Protein AF-A0A844SH25-F1 (afdb_monomer_lite)

pLDDT: mean 89.43, std 10.54, range [48.75, 98.62]

Organism: NCBI:txid280333

Secondary structure (DSSP, 8-state):
---SEEES-EES-TTS--EEEEEEE---SS-EEEEEEESS-EEEEEEESGGGEEEEEEEEGGG---EEEESPPTTTEE----TT-SS---TTTTTTHHHHHHHSS--S-----SS-SEEEETTTEEEPPPPPP-SSHHHHHHHHH-TTEEE---GGGEEESS-EE--SS-SHHHHHHHHHHTTSEEPPPTTHHHHHHHHHHHH-HHHHHHHHHH-S---EEE-S--BPPS---GGG--EEEEPTTPPPPBS--TT-EEEETT-PPPSSS---

Structure (mmCIF, N/CA/C/O backbone):
data_AF-A0A844SH25-F1
#
_entry.id   AF-A0A844SH25-F1
#
loop_
_atom_site.group_PDB
_atom_site.id
_atom_site.type_symbol
_atom_site.label_atom_id
_atom_site.label_alt_id
_atom_site.label_comp_id
_atom_site.label_asym_id
_atom_site.label_entity_id
_atom_site.label_seq_id
_atom_site.pdbx_PDB_ins_code
_atom_site.Cartn_x
_atom_site.Cartn_y
_atom_site.Cartn_z
_atom_site.occupancy
_atom_site.B_iso_or_equiv
_atom_site.auth_seq_id
_atom_site.auth_comp_id
_atom_site.auth_asym_id
_atom_site.auth_atom_id
_atom_site.pdbx_PDB_model_num
ATOM 1 N N . MET A 1 1 ? -9.407 9.648 5.660 1.00 77.88 1 MET A N 1
ATOM 2 C CA . MET A 1 1 ? -8.021 9.588 6.139 1.00 77.88 1 MET A CA 1
ATOM 3 C C . MET A 1 1 ? -7.356 8.360 5.570 1.00 77.88 1 MET A C 1
ATOM 5 O O . MET A 1 1 ? -8.031 7.344 5.423 1.00 77.88 1 MET A O 1
ATOM 9 N N . ASP A 1 2 ? -6.071 8.475 5.281 1.00 86.50 2 ASP A N 1
ATOM 10 C CA . ASP A 1 2 ? -5.206 7.374 4.868 1.00 86.50 2 ASP A CA 1
ATOM 11 C C . ASP A 1 2 ? -4.100 7.240 5.915 1.00 86.50 2 ASP A C 1
ATOM 13 O O . ASP A 1 2 ? -3.730 8.232 6.537 1.00 86.50 2 ASP A O 1
ATOM 17 N N . GLY A 1 3 ? -3.575 6.041 6.151 1.00 91.88 3 GLY A N 1
ATOM 18 C CA . GLY A 1 3 ? -2.382 5.901 6.981 1.00 91.88 3 GLY A CA 1
ATOM 19 C C . GLY A 1 3 ? -1.159 6.492 6.287 1.00 91.88 3 GLY A C 1
ATOM 20 O O . GLY A 1 3 ? -1.097 6.563 5.060 1.00 91.88 3 GLY A O 1
ATOM 21 N N . ASP A 1 4 ? -0.166 6.913 7.062 1.00 93.38 4 ASP A N 1
ATOM 22 C CA . ASP A 1 4 ? 1.074 7.462 6.504 1.00 93.38 4 ASP A CA 1
ATOM 23 C C . ASP A 1 4 ? 2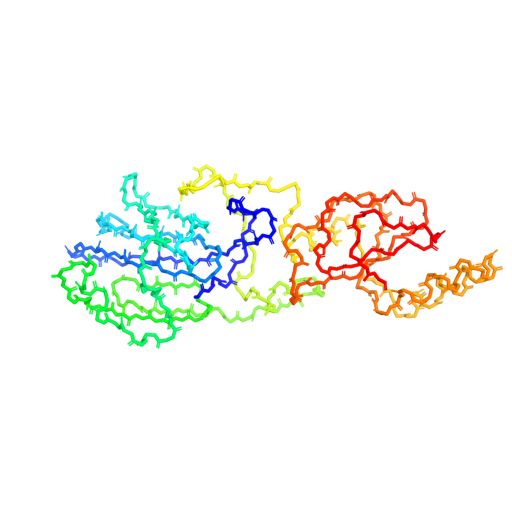.123 6.396 6.149 1.00 93.38 4 ASP A C 1
ATOM 25 O O . ASP A 1 4 ? 3.169 6.729 5.598 1.00 93.38 4 ASP A O 1
ATOM 29 N N . THR A 1 5 ? 1.870 5.134 6.497 1.00 96.19 5 THR A N 1
ATOM 30 C CA . THR A 1 5 ? 2.803 4.016 6.339 1.00 96.19 5 THR A CA 1
ATOM 31 C C . THR A 1 5 ? 2.222 2.995 5.366 1.00 96.19 5 THR A C 1
ATOM 33 O O . THR A 1 5 ? 1.131 2.485 5.599 1.00 96.19 5 THR A O 1
ATOM 36 N N . LEU A 1 6 ? 2.953 2.639 4.314 1.00 96.81 6 LEU A N 1
ATOM 37 C CA . LEU A 1 6 ? 2.541 1.635 3.330 1.00 96.81 6 LEU A CA 1
ATOM 38 C C . LEU A 1 6 ? 2.666 0.208 3.897 1.00 96.81 6 LEU A C 1
ATOM 40 O O . LEU A 1 6 ? 3.640 -0.105 4.587 1.00 96.81 6 LEU A O 1
ATOM 44 N N . SER A 1 7 ? 1.710 -0.670 3.589 1.00 97.62 7 SER A N 1
ATOM 45 C CA . SER A 1 7 ? 1.749 -2.093 3.952 1.00 97.62 7 SER A CA 1
ATOM 46 C C . SER A 1 7 ? 2.105 -2.983 2.760 1.00 97.62 7 SER A C 1
ATOM 48 O O . SER A 1 7 ? 1.857 -2.629 1.611 1.00 97.62 7 SER A O 1
ATOM 50 N N . ASN A 1 8 ? 2.649 -4.171 3.034 1.00 97.88 8 ASN A N 1
ATOM 51 C CA . ASN A 1 8 ? 2.773 -5.256 2.056 1.00 97.88 8 ASN A CA 1
ATOM 52 C C . ASN A 1 8 ? 1.432 -5.916 1.688 1.00 97.88 8 ASN A C 1
ATOM 54 O O . ASN A 1 8 ? 1.381 -6.620 0.686 1.00 97.88 8 ASN A O 1
ATOM 58 N N . LEU A 1 9 ? 0.383 -5.745 2.496 1.00 97.94 9 LEU A N 1
ATOM 59 C CA . LEU A 1 9 ? -0.904 -6.415 2.305 1.00 97.94 9 LEU A CA 1
ATOM 60 C C . LEU A 1 9 ? -1.867 -5.557 1.472 1.00 97.94 9 LEU A C 1
ATOM 62 O O . LEU A 1 9 ? -1.813 -4.325 1.502 1.00 97.94 9 LEU A O 1
ATOM 66 N N . GLN A 1 10 ? -2.795 -6.206 0.771 1.00 96.69 10 GLN A N 1
ATOM 67 C CA . GLN A 1 10 ? -3.943 -5.562 0.118 1.00 96.69 10 GLN A CA 1
ATOM 68 C C . GLN A 1 10 ? -5.241 -6.262 0.551 1.00 96.69 10 GLN A C 1
ATOM 70 O O . GLN A 1 10 ? -5.202 -7.389 1.044 1.00 96.69 10 GLN A O 1
ATOM 75 N N . PHE A 1 11 ? -6.393 -5.607 0.401 1.00 95.19 11 PHE A N 1
ATOM 76 C CA . PHE A 1 11 ? -7.674 -6.120 0.905 1.00 95.19 11 PHE A CA 1
ATOM 77 C C . PHE A 1 11 ? -8.736 -6.049 -0.184 1.00 95.19 11 PHE A C 1
ATOM 79 O O . PHE A 1 11 ? -9.079 -4.955 -0.615 1.00 95.19 11 PHE A O 1
ATOM 86 N N . GLY A 1 12 ? -9.262 -7.199 -0.611 1.00 91.75 12 GLY A N 1
ATOM 87 C CA . GLY A 1 12 ? -10.349 -7.299 -1.594 1.00 91.75 12 GLY A CA 1
ATOM 88 C C . GLY A 1 12 ? -9.977 -6.919 -3.036 1.00 91.75 12 GLY A C 1
ATOM 89 O O . GLY A 1 12 ? -10.236 -7.705 -3.944 1.00 91.75 12 GLY A O 1
ATOM 90 N N . ASP A 1 13 ? -9.353 -5.760 -3.248 1.00 92.12 13 ASP A N 1
ATOM 91 C CA . ASP A 1 13 ? -8.959 -5.237 -4.558 1.00 92.12 13 ASP A CA 1
ATOM 92 C C . ASP A 1 13 ? -7.421 -5.188 -4.706 1.00 92.12 13 ASP A C 1
ATOM 94 O O . ASP A 1 13 ? -6.756 -4.413 -4.010 1.00 92.12 13 ASP A O 1
ATOM 98 N N . PRO A 1 14 ? -6.816 -5.966 -5.629 1.00 90.94 14 PRO A N 1
ATOM 99 C CA . PRO A 1 14 ? -5.374 -5.923 -5.885 1.00 90.94 14 PRO A CA 1
ATOM 100 C C . PRO A 1 14 ? -4.899 -4.604 -6.522 1.00 90.94 14 PRO A C 1
ATOM 102 O O . PRO A 1 14 ? -3.695 -4.391 -6.675 1.00 90.94 14 PRO A O 1
ATOM 105 N N . LYS A 1 15 ? -5.803 -3.699 -6.910 1.00 90.56 15 LYS A N 1
ATOM 106 C CA . LYS A 1 15 ? -5.458 -2.388 -7.479 1.00 90.56 15 LYS A CA 1
ATOM 107 C C . LYS A 1 15 ? -5.245 -1.306 -6.430 1.00 90.56 15 LYS A C 1
ATOM 109 O O . LYS A 1 15 ? -4.741 -0.237 -6.771 1.00 90.56 15 LYS A O 1
ATOM 114 N N . GLU A 1 16 ? -5.574 -1.568 -5.171 1.00 92.62 16 GLU A N 1
ATOM 115 C CA . GLU A 1 16 ? -5.429 -0.592 -4.097 1.00 92.62 16 GLU A CA 1
ATOM 116 C C . GLU A 1 16 ? -4.406 -1.055 -3.066 1.00 92.62 16 GLU A C 1
ATOM 118 O O . GLU A 1 16 ? -4.445 -2.178 -2.563 1.00 92.62 16 GLU A O 1
ATOM 123 N N . ALA A 1 17 ? -3.454 -0.181 -2.753 1.00 95.31 17 ALA A N 1
ATOM 124 C CA . ALA A 1 17 ? -2.522 -0.429 -1.669 1.00 95.31 17 ALA A CA 1
ATOM 125 C C . ALA A 1 17 ? -3.197 -0.133 -0.331 1.00 95.31 17 ALA A C 1
ATOM 127 O O . ALA A 1 17 ? -3.993 0.803 -0.226 1.00 9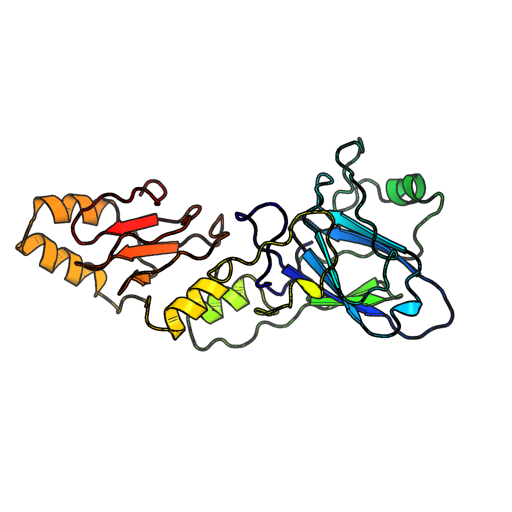5.31 17 ALA A O 1
ATOM 128 N N . SER A 1 18 ? -2.836 -0.895 0.699 1.00 96.81 18 SER A N 1
ATOM 129 C CA . SER A 1 18 ? -3.250 -0.574 2.057 1.00 96.81 18 SER A CA 1
ATOM 130 C C . SER A 1 18 ? -2.168 0.184 2.814 1.00 96.81 18 SER A C 1
ATOM 132 O O . SER A 1 18 ? -0.966 0.020 2.586 1.00 96.81 18 SER A O 1
ATOM 134 N N . THR A 1 19 ? -2.613 1.039 3.725 1.00 97.44 19 THR A N 1
ATOM 135 C CA . THR A 1 19 ? -1.747 1.809 4.620 1.00 97.44 19 THR A CA 1
ATOM 136 C C . THR A 1 19 ? -1.993 1.411 6.071 1.00 97.44 19 THR A C 1
ATOM 138 O O . THR A 1 19 ? -2.920 0.665 6.374 1.00 97.44 19 THR A O 1
ATOM 141 N N . ILE A 1 20 ? -1.149 1.867 6.989 1.00 97.88 20 ILE A N 1
ATOM 142 C CA . ILE A 1 20 ? -1.208 1.516 8.407 1.00 97.88 20 ILE A CA 1
ATOM 143 C C . ILE A 1 20 ? -1.351 2.792 9.225 1.00 97.88 20 ILE A C 1
ATOM 145 O O . ILE A 1 20 ? -0.597 3.745 9.035 1.00 97.88 20 ILE A O 1
ATOM 149 N N . VAL A 1 21 ? -2.270 2.764 10.187 1.00 97.69 21 VAL A N 1
ATOM 150 C CA . VAL A 1 21 ? -2.334 3.728 11.289 1.00 97.69 21 VAL A CA 1
ATOM 151 C C . VAL A 1 21 ? -2.093 2.956 12.577 1.00 97.69 21 VAL A C 1
ATOM 153 O O . VAL A 1 21 ? -2.810 2.000 12.878 1.00 97.69 21 VAL A O 1
ATOM 156 N N . ARG A 1 22 ? -1.081 3.350 13.357 1.00 97.75 22 ARG A N 1
ATOM 157 C CA . ARG A 1 22 ? -0.913 2.791 14.704 1.00 97.75 22 ARG A CA 1
ATOM 158 C C . ARG A 1 22 ? -1.969 3.373 15.628 1.00 97.75 22 ARG A C 1
ATOM 160 O O . ARG A 1 22 ? -2.229 4.570 15.580 1.00 97.75 22 ARG A O 1
ATOM 167 N N . VAL A 1 23 ? -2.516 2.547 16.505 1.00 98.44 23 VAL A N 1
ATOM 168 C CA . VAL A 1 23 ? -3.433 2.987 17.554 1.00 98.44 23 VAL A CA 1
ATOM 169 C C . VAL A 1 23 ? -2.831 2.622 18.900 1.00 98.44 23 VAL A C 1
ATOM 171 O O . VAL A 1 23 ? -2.658 1.446 19.213 1.00 98.44 23 VAL A O 1
ATOM 174 N N . GLU A 1 24 ? -2.491 3.624 19.699 1.00 98.56 24 GLU A N 1
ATOM 175 C CA . GLU A 1 24 ? -1.969 3.432 21.047 1.00 98.56 24 GLU A CA 1
ATOM 176 C C . GLU A 1 24 ? -3.082 3.654 22.063 1.00 98.56 24 GLU A C 1
ATOM 178 O O . GLU A 1 24 ? -3.669 4.731 22.153 1.00 98.56 24 GLU A O 1
ATOM 183 N N . VAL A 1 25 ? -3.399 2.596 22.805 1.00 98.62 25 VAL A N 1
ATOM 184 C CA . VAL A 1 25 ? -4.413 2.621 23.853 1.00 98.62 25 VAL A CA 1
ATOM 185 C C . VAL A 1 25 ? -3.708 2.809 25.186 1.00 98.62 25 VAL A C 1
ATOM 187 O O . VAL A 1 25 ? -3.058 1.889 25.689 1.00 98.62 25 VAL A O 1
ATOM 190 N N . GLU A 1 26 ? -3.832 3.995 25.772 1.00 98.12 26 GLU A N 1
ATOM 191 C CA . GLU A 1 26 ? -3.270 4.280 27.089 1.00 98.12 26 GLU A CA 1
ATOM 192 C C . GLU A 1 26 ? -3.962 3.443 28.173 1.00 98.12 26 GLU A C 1
ATOM 194 O O . GLU A 1 26 ? -5.117 3.027 28.035 1.00 98.12 26 GLU A O 1
ATOM 199 N N . ALA A 1 27 ? -3.277 3.190 29.287 1.00 97.94 27 ALA A N 1
ATOM 200 C CA . ALA A 1 27 ? -3.897 2.541 30.439 1.00 97.94 27 ALA A CA 1
ATOM 201 C C . ALA A 1 27 ? -4.972 3.444 31.074 1.00 97.94 27 ALA A C 1
ATOM 203 O O . ALA A 1 27 ? -4.904 4.668 31.006 1.00 97.94 27 ALA A O 1
ATOM 204 N N . GLY A 1 28 ? -5.985 2.844 31.700 1.00 96.62 28 GLY A N 1
ATOM 205 C CA . GLY A 1 28 ? -7.030 3.593 32.393 1.00 96.62 28 GLY A CA 1
ATOM 206 C C . GLY A 1 28 ? -8.247 2.740 32.752 1.00 96.62 28 GLY A C 1
ATOM 207 O O . GLY A 1 28 ? -8.409 1.644 32.215 1.00 96.62 28 GLY A O 1
ATOM 208 N N . PRO A 1 29 ? -9.114 3.228 33.654 1.00 93.44 29 PRO A N 1
ATOM 209 C CA . PRO A 1 29 ? -10.225 2.443 34.195 1.00 93.44 29 PRO A CA 1
ATOM 210 C C . PRO A 1 29 ? -11.431 2.328 33.247 1.00 93.44 29 PRO A C 1
ATOM 212 O O . PRO A 1 29 ? -12.265 1.445 33.420 1.00 93.44 29 PRO A O 1
ATOM 215 N N . GLY A 1 30 ? -11.551 3.219 32.257 1.00 94.00 30 GLY A N 1
ATOM 216 C CA . GLY A 1 30 ? -12.707 3.271 31.358 1.00 94.00 30 GLY A CA 1
ATOM 217 C C . GLY A 1 30 ? -12.586 2.329 30.163 1.00 94.00 30 GLY A C 1
ATOM 218 O O . GLY A 1 30 ? -11.525 2.268 29.532 1.00 94.00 30 GLY A O 1
ATOM 219 N N . ARG A 1 31 ? -13.688 1.656 29.817 1.00 96.69 31 ARG A N 1
ATOM 220 C CA . ARG A 1 31 ? -13.843 0.958 28.532 1.00 96.69 31 ARG A CA 1
ATOM 221 C C . ARG A 1 31 ? -14.041 1.960 27.401 1.00 96.69 31 ARG A C 1
ATOM 223 O O . ARG A 1 31 ? -14.561 3.050 27.621 1.00 96.69 31 ARG A O 1
ATOM 230 N N . LEU A 1 32 ? -13.623 1.578 26.203 1.00 96.62 32 LEU A N 1
ATOM 231 C CA . LEU A 1 32 ? -13.673 2.402 25.005 1.00 96.62 32 LEU A CA 1
ATOM 232 C C . LEU A 1 32 ? -14.465 1.679 23.920 1.00 96.62 32 LEU A C 1
ATOM 234 O O . LEU A 1 32 ? -14.267 0.490 23.667 1.00 96.62 32 LEU A O 1
ATOM 238 N N . THR A 1 33 ? -15.330 2.426 23.248 1.00 95.25 33 THR A N 1
ATOM 239 C CA . THR A 1 33 ? -15.885 2.045 21.952 1.00 95.25 33 THR A CA 1
ATOM 240 C C . THR A 1 33 ? -15.351 3.031 20.932 1.00 95.25 33 THR A C 1
ATOM 242 O O . THR A 1 33 ? -15.456 4.238 21.134 1.00 95.25 33 THR A O 1
ATOM 245 N N . VAL A 1 34 ? -14.755 2.520 19.860 1.00 95.25 34 VAL A N 1
ATOM 246 C CA . VAL A 1 34 ? -14.164 3.347 18.808 1.00 95.25 34 VAL A CA 1
ATOM 247 C C . VAL A 1 34 ? -14.875 3.113 17.488 1.00 95.25 34 VAL A C 1
ATOM 249 O O . VAL A 1 34 ? -15.211 1.980 17.138 1.00 95.25 34 VAL A O 1
ATOM 252 N N . PHE A 1 35 ? -15.084 4.199 16.753 1.00 92.31 35 PHE A N 1
ATOM 253 C CA . PHE A 1 35 ? -15.485 4.167 15.356 1.00 92.31 35 PHE A CA 1
ATOM 254 C C . PHE A 1 35 ? -14.355 4.775 14.531 1.00 92.31 35 PHE A C 1
ATOM 256 O O . PHE A 1 35 ? -14.007 5.942 14.706 1.00 92.31 35 PHE A O 1
ATOM 263 N N . LEU A 1 36 ? -13.757 3.965 13.668 1.00 93.19 36 LEU A N 1
ATOM 264 C CA . LEU A 1 36 ? -12.598 4.314 12.861 1.00 93.19 36 LEU A CA 1
ATOM 265 C C . LEU A 1 36 ? -12.999 4.276 11.391 1.00 93.19 36 LEU A C 1
ATOM 267 O O . LEU A 1 36 ? -13.546 3.282 10.914 1.00 93.19 36 LEU A O 1
ATOM 271 N N . HIS A 1 37 ? -12.731 5.365 10.676 1.00 89.75 37 HIS A N 1
ATOM 272 C CA . HIS A 1 37 ? -13.155 5.523 9.291 1.00 89.75 37 HIS A CA 1
ATOM 273 C C . HIS A 1 37 ? -11.999 5.996 8.415 1.00 89.75 37 HIS A C 1
ATOM 275 O O . HIS A 1 37 ? -11.390 7.017 8.723 1.00 89.75 37 HIS A O 1
ATOM 281 N N . SER A 1 38 ? -11.732 5.311 7.304 1.00 90.94 38 SER A N 1
ATOM 282 C CA . SER A 1 38 ? -10.696 5.682 6.330 1.00 90.94 38 SER A CA 1
ATOM 283 C C . SER A 1 38 ? -11.263 5.975 4.937 1.00 90.94 38 SER A C 1
ATOM 285 O O . SER A 1 38 ? -12.392 5.622 4.616 1.00 90.94 38 SER A O 1
ATOM 287 N N . GLU A 1 39 ? -10.491 6.668 4.099 1.00 87.88 39 GLU A N 1
ATOM 288 C CA . GLU A 1 39 ? -10.855 6.911 2.691 1.00 87.88 39 GLU A CA 1
ATOM 289 C C . GLU A 1 39 ? -10.308 5.791 1.795 1.00 87.88 39 GLU A C 1
ATOM 291 O O . GLU A 1 39 ? -11.021 5.264 0.938 1.00 87.88 39 GLU A O 1
ATOM 296 N N . SER A 1 40 ? -9.071 5.373 2.058 1.00 90.38 40 SER A N 1
ATOM 297 C CA . SER A 1 40 ? -8.403 4.247 1.399 1.00 90.38 40 SER A CA 1
ATOM 298 C C . SER A 1 40 ? -8.354 3.003 2.300 1.00 90.38 40 SER A C 1
ATOM 300 O O . SER A 1 40 ? -8.716 3.087 3.483 1.00 90.38 40 SER A O 1
ATOM 302 N N . PRO A 1 41 ? -7.903 1.845 1.783 1.00 95.38 41 PRO A N 1
ATOM 303 C CA . PRO A 1 41 ? -7.668 0.671 2.610 1.00 95.38 41 PRO A CA 1
ATOM 304 C C . PRO A 1 41 ? -6.650 0.940 3.726 1.00 95.38 41 PRO A C 1
ATOM 306 O O . PRO A 1 41 ? -5.539 1.419 3.479 1.00 95.38 41 PRO A O 1
ATOM 309 N N . VAL A 1 42 ? -7.032 0.644 4.971 1.00 96.56 42 VAL A N 1
ATOM 310 C CA . VAL A 1 42 ? -6.218 0.907 6.170 1.00 96.56 42 VAL A CA 1
ATOM 311 C C . VAL A 1 42 ? -6.219 -0.295 7.110 1.00 96.56 42 VAL A C 1
ATOM 313 O O . VAL A 1 42 ? -7.258 -0.901 7.380 1.00 96.56 42 VAL A O 1
ATOM 316 N N . ILE A 1 43 ? -5.042 -0.586 7.658 1.00 98.00 43 ILE A N 1
ATOM 317 C CA . ILE A 1 43 ? -4.824 -1.464 8.803 1.00 98.00 43 ILE A CA 1
ATOM 318 C C . ILE A 1 43 ? -4.703 -0.595 10.053 1.00 98.00 43 ILE A C 1
ATOM 320 O O . ILE A 1 43 ? -3.764 0.192 10.193 1.00 98.00 43 ILE A O 1
ATOM 324 N N . TRP A 1 44 ? -5.625 -0.772 10.991 1.00 98.06 44 TRP A N 1
ATOM 325 C CA . TRP A 1 44 ? -5.549 -0.158 12.312 1.00 98.06 44 TRP A CA 1
ATOM 326 C C . TRP A 1 44 ? -4.763 -1.084 13.252 1.00 98.06 44 TRP A C 1
ATOM 328 O O . TRP A 1 44 ? -5.263 -2.134 13.661 1.00 98.06 44 TRP A O 1
ATOM 338 N N . ASP A 1 45 ? -3.505 -0.735 13.541 1.00 98.44 45 ASP A N 1
ATOM 339 C CA . ASP A 1 45 ? -2.558 -1.543 14.332 1.00 98.44 45 ASP A CA 1
ATOM 340 C C . ASP A 1 45 ? -2.604 -1.140 15.815 1.00 98.44 45 ASP A C 1
ATOM 342 O O . ASP A 1 45 ? -1.899 -0.220 16.239 1.00 98.44 45 ASP A O 1
ATOM 346 N N . PHE A 1 46 ? -3.461 -1.805 16.595 1.00 98.62 46 PHE A N 1
ATOM 347 C CA . PHE A 1 46 ? -3.705 -1.509 18.008 1.00 98.62 46 PHE A CA 1
ATOM 348 C C . PHE A 1 46 ? -2.616 -2.066 18.928 1.00 98.62 46 PHE A C 1
ATOM 350 O O . PHE A 1 46 ? -2.190 -3.215 18.802 1.00 98.62 46 PHE A O 1
ATOM 357 N N . ARG A 1 47 ? -2.199 -1.255 19.907 1.00 98.38 47 ARG A N 1
ATOM 358 C CA . ARG A 1 47 ? -1.191 -1.591 20.924 1.00 98.38 47 ARG A CA 1
ATOM 359 C C . ARG A 1 47 ? -1.523 -0.961 22.278 1.00 98.38 47 ARG A C 1
ATOM 361 O O . ARG A 1 47 ? -2.387 -0.093 22.379 1.00 98.38 47 ARG A O 1
ATOM 368 N N . GLY A 1 48 ? -0.809 -1.388 23.319 1.00 98.31 48 GLY A N 1
ATOM 369 C CA . GLY A 1 48 ? -0.984 -0.886 24.683 1.00 98.31 48 GLY A CA 1
ATOM 370 C C . GLY A 1 48 ? -2.097 -1.620 25.427 1.00 98.31 48 GLY A C 1
ATOM 371 O O . GLY A 1 48 ? -2.205 -2.844 25.350 1.00 98.31 48 GLY A O 1
ATOM 372 N N . ALA A 1 49 ? -2.937 -0.884 26.149 1.00 98.19 49 ALA A N 1
ATOM 373 C CA . ALA A 1 49 ? -4.034 -1.414 26.954 1.00 98.19 49 ALA A CA 1
ATOM 374 C C . ALA A 1 49 ? -5.268 -1.789 26.105 1.00 98.19 49 ALA A C 1
ATOM 376 O O . ALA A 1 49 ? -6.392 -1.386 26.404 1.00 98.19 49 ALA A O 1
ATOM 377 N N . VAL A 1 50 ? -5.074 -2.585 25.048 1.00 98.31 50 VAL A N 1
ATOM 378 C CA . VAL A 1 50 ? -6.119 -2.956 24.070 1.00 98.31 50 VAL A CA 1
ATOM 379 C C . VAL A 1 50 ? -7.325 -3.668 24.689 1.00 98.31 50 VAL A C 1
ATOM 381 O O . VAL A 1 50 ? -8.416 -3.597 24.137 1.00 98.31 50 VAL A O 1
ATOM 384 N N . GLY A 1 51 ? -7.175 -4.271 25.875 1.00 97.69 51 GLY A N 1
ATOM 385 C CA . GLY A 1 51 ? -8.288 -4.839 26.647 1.00 97.69 51 GLY A CA 1
ATOM 386 C C . GLY A 1 51 ? -9.325 -3.809 27.122 1.00 97.69 51 GLY A C 1
ATOM 387 O O . GLY A 1 51 ? -10.398 -4.190 27.580 1.00 97.69 51 GLY A O 1
ATOM 388 N N . ARG A 1 52 ? -9.032 -2.506 27.002 1.00 97.69 52 ARG A N 1
ATOM 389 C CA . ARG A 1 52 ? -10.012 -1.432 27.210 1.00 97.69 52 ARG A CA 1
ATOM 390 C C . ARG A 1 52 ? -10.979 -1.284 26.036 1.00 97.69 52 ARG A C 1
ATOM 392 O O . ARG A 1 52 ? -12.040 -0.700 26.233 1.00 97.69 52 ARG A O 1
ATOM 399 N N . ILE A 1 53 ? -10.623 -1.752 24.837 1.00 98.25 53 ILE A N 1
ATOM 400 C CA . ILE A 1 53 ? -11.474 -1.639 23.650 1.00 98.25 53 ILE A CA 1
ATOM 401 C C . ILE A 1 53 ? -12.552 -2.719 23.719 1.00 98.25 53 ILE A C 1
ATOM 403 O O . ILE A 1 53 ? -12.278 -3.901 23.540 1.00 98.25 53 ILE A O 1
ATOM 407 N N . GLU A 1 54 ? -13.784 -2.303 23.983 1.00 96.81 54 GLU A N 1
ATOM 408 C CA . GLU A 1 54 ? -14.942 -3.196 24.025 1.00 96.81 54 GLU A CA 1
ATOM 409 C C . GLU A 1 54 ? -15.500 -3.435 22.620 1.00 96.81 54 GLU A C 1
ATOM 411 O O . GLU A 1 54 ? -15.868 -4.552 22.268 1.00 96.81 54 GLU A O 1
ATOM 416 N N . ASN A 1 55 ? -15.526 -2.384 21.797 1.00 95.69 55 ASN A N 1
ATOM 417 C CA . ASN A 1 55 ? -15.965 -2.448 20.409 1.00 95.69 55 ASN A CA 1
ATOM 418 C C . ASN A 1 55 ? -15.083 -1.553 19.536 1.00 95.69 55 ASN A C 1
ATOM 420 O O . ASN A 1 55 ? -14.870 -0.384 19.863 1.00 95.69 55 ASN A O 1
ATOM 424 N N . ALA A 1 56 ? -14.636 -2.076 18.397 1.00 96.81 56 ALA A N 1
ATOM 425 C CA . ALA A 1 56 ? -13.996 -1.292 17.350 1.00 96.81 56 ALA A CA 1
ATOM 426 C C . ALA A 1 56 ? -14.762 -1.459 16.039 1.00 96.81 56 ALA A C 1
ATOM 428 O O . ALA A 1 56 ? -14.661 -2.489 15.381 1.00 96.81 56 ALA A O 1
ATOM 429 N N . PHE A 1 57 ? -15.530 -0.444 15.660 1.00 93.19 57 PHE A N 1
ATOM 430 C CA . PHE A 1 57 ? -16.218 -0.394 14.376 1.00 93.19 57 PHE A CA 1
ATOM 431 C C . PHE A 1 57 ? -15.293 0.253 13.351 1.00 93.19 57 PHE A C 1
ATOM 433 O O . PHE A 1 57 ? -14.913 1.409 13.511 1.00 93.19 57 PHE A O 1
ATOM 440 N N . ILE A 1 58 ? -14.907 -0.493 12.323 1.00 93.94 58 ILE A N 1
ATOM 441 C CA . ILE A 1 58 ? -13.897 -0.081 11.352 1.00 93.94 58 ILE A CA 1
ATOM 442 C C . ILE A 1 58 ? -14.527 -0.096 9.968 1.00 93.94 58 ILE A C 1
ATOM 444 O O . ILE A 1 58 ? -14.994 -1.137 9.508 1.00 93.94 58 ILE A O 1
ATOM 448 N N . ALA A 1 59 ? -14.535 1.056 9.310 1.00 89.75 59 ALA A N 1
ATOM 449 C CA . ALA A 1 59 ? -15.170 1.228 8.014 1.00 89.75 59 ALA A CA 1
ATOM 450 C C . ALA A 1 59 ? -14.296 2.033 7.050 1.00 89.75 59 ALA A C 1
ATOM 452 O O . ALA A 1 59 ? -13.433 2.813 7.458 1.00 89.75 59 ALA A O 1
ATOM 453 N N . ARG A 1 60 ? -14.570 1.869 5.758 1.00 88.00 60 ARG A N 1
ATOM 454 C CA . ARG A 1 60 ? -14.024 2.700 4.689 1.00 88.00 60 ARG A CA 1
ATOM 455 C C . ARG A 1 60 ? -15.122 3.572 4.077 1.00 88.00 60 ARG A C 1
ATOM 457 O O . ARG A 1 60 ? -16.314 3.254 4.158 1.00 88.00 60 ARG A O 1
ATOM 464 N N . ARG A 1 61 ? -14.723 4.666 3.423 1.00 80.12 61 ARG A N 1
ATOM 465 C CA . ARG A 1 61 ? -15.601 5.495 2.594 1.00 80.12 61 ARG A CA 1
ATOM 466 C C . ARG A 1 61 ? -16.421 4.633 1.635 1.00 80.12 61 ARG A C 1
ATOM 468 O O . ARG A 1 61 ? -15.911 3.704 1.025 1.00 80.12 61 ARG A O 1
ATOM 475 N N . ARG A 1 62 ? -17.693 5.017 1.470 1.00 71.81 62 ARG A N 1
ATOM 476 C CA . ARG A 1 62 ? -18.734 4.296 0.706 1.00 71.81 62 ARG A CA 1
ATOM 477 C C . ARG A 1 62 ? -19.139 2.944 1.303 1.00 71.81 62 ARG A C 1
ATOM 479 O O . ARG A 1 62 ? -19.928 2.253 0.682 1.00 71.81 62 ARG A O 1
ATOM 486 N N . GLY A 1 63 ? -18.686 2.615 2.514 1.00 64.81 63 GLY A N 1
ATOM 487 C CA . GLY A 1 63 ? -19.145 1.432 3.238 1.00 64.81 63 GLY A CA 1
ATOM 488 C C . GLY A 1 63 ? -18.555 0.119 2.759 1.00 64.81 63 GLY A C 1
ATOM 489 O O . GLY A 1 63 ? -18.997 -0.937 3.207 1.00 64.81 63 GLY A O 1
ATOM 490 N N . THR A 1 64 ? -17.541 0.189 1.902 1.00 81.69 64 THR A N 1
ATOM 491 C CA . THR A 1 64 ? -16.778 -0.976 1.495 1.00 81.69 64 THR A CA 1
ATOM 492 C C . THR A 1 64 ? -15.927 -1.486 2.665 1.00 81.69 64 THR A C 1
ATOM 494 O O . THR A 1 64 ? -15.689 -0.787 3.659 1.00 81.69 64 THR A O 1
ATOM 497 N N . ARG A 1 65 ? -15.513 -2.754 2.594 1.00 87.81 65 ARG A N 1
ATOM 498 C CA . ARG A 1 65 ? -14.936 -3.487 3.736 1.00 87.81 65 ARG A CA 1
ATOM 499 C C . ARG A 1 65 ? -13.438 -3.763 3.587 1.00 87.81 65 ARG A C 1
ATOM 501 O O . ARG A 1 65 ? -12.913 -4.606 4.310 1.00 87.81 65 ARG A O 1
ATOM 508 N N . GLU A 1 66 ? -12.739 -3.044 2.704 1.00 93.44 66 GLU A N 1
ATOM 509 C CA . GLU A 1 66 ? -11.282 -3.155 2.493 1.00 93.44 66 GLU A CA 1
ATOM 510 C C . GLU A 1 66 ? -10.484 -2.488 3.624 1.00 93.44 66 GLU A C 1
ATOM 512 O O . GLU A 1 66 ? -9.672 -1.593 3.419 1.00 93.44 66 GLU A O 1
ATOM 517 N N . VAL A 1 67 ? -10.734 -2.906 4.856 1.00 95.06 67 VAL A N 1
ATOM 518 C CA . VAL A 1 67 ? -10.064 -2.434 6.069 1.00 95.06 67 VAL A CA 1
ATOM 519 C C . VAL A 1 67 ? -9.714 -3.628 6.940 1.00 95.06 67 VAL A C 1
ATOM 521 O O . VAL A 1 67 ? -10.298 -4.711 6.824 1.00 95.06 67 VAL A O 1
ATOM 524 N N . ALA A 1 68 ? -8.751 -3.434 7.831 1.00 97.06 68 ALA A N 1
ATOM 525 C CA . ALA A 1 68 ? -8.337 -4.466 8.761 1.00 97.06 68 ALA A CA 1
ATOM 526 C C . ALA A 1 68 ? -7.970 -3.886 10.124 1.00 97.06 68 ALA A C 1
ATOM 528 O O . ALA A 1 68 ? -7.686 -2.696 10.280 1.00 97.06 68 ALA A O 1
ATOM 529 N N . SER A 1 69 ? -7.935 -4.765 11.116 1.00 98.00 69 SER A N 1
ATOM 530 C CA . SER A 1 69 ? -7.369 -4.489 12.432 1.00 98.00 69 SER A CA 1
ATOM 531 C C . SER A 1 69 ? -6.285 -5.490 12.773 1.00 98.00 69 SER A C 1
ATOM 533 O O . SER A 1 69 ? -6.370 -6.657 12.393 1.00 98.00 69 SER A O 1
ATOM 535 N N . ARG A 1 70 ? -5.326 -5.058 13.582 1.00 98.31 70 ARG A N 1
ATOM 536 C CA . ARG A 1 70 ? -4.336 -5.919 14.227 1.00 98.31 70 ARG A CA 1
ATOM 537 C C . ARG A 1 70 ? -4.267 -5.591 15.714 1.00 98.31 70 ARG A C 1
ATOM 539 O O . ARG A 1 70 ? -4.451 -4.442 16.095 1.00 98.31 70 ARG A O 1
ATOM 546 N N . GLY A 1 71 ? -4.000 -6.599 16.542 1.00 98.06 71 GLY A N 1
ATOM 547 C CA . GLY A 1 71 ? -3.741 -6.429 17.978 1.00 98.06 71 GLY A CA 1
ATOM 548 C C . GLY A 1 71 ? -4.982 -6.339 18.870 1.00 98.06 71 GLY A C 1
ATOM 549 O O . GLY A 1 71 ? -4.843 -6.311 20.090 1.00 98.06 71 GLY A O 1
ATOM 550 N N . LEU A 1 72 ? -6.188 -6.335 18.296 1.00 98.19 72 LEU A N 1
ATOM 551 C CA . LEU A 1 72 ? -7.429 -6.443 19.062 1.00 98.19 72 LEU A CA 1
ATOM 552 C C . LEU A 1 72 ? -7.742 -7.906 19.424 1.00 98.19 72 LEU A C 1
ATOM 554 O O . LEU A 1 72 ? -7.399 -8.805 18.652 1.00 98.19 72 LEU A O 1
ATOM 558 N N . PRO A 1 73 ? -8.426 -8.156 20.557 1.00 94.31 73 PRO A N 1
ATOM 559 C CA . PRO A 1 73 ? -8.981 -9.471 20.863 1.00 94.31 73 PRO A CA 1
ATOM 560 C C . PRO A 1 73 ? -10.000 -9.939 19.813 1.00 94.31 73 PRO A C 1
ATOM 562 O O . PRO A 1 73 ? -10.633 -9.133 19.123 1.00 94.31 73 PRO A O 1
ATOM 565 N N . GLU A 1 74 ? -10.193 -11.254 19.730 1.00 91.44 74 GLU A N 1
ATOM 566 C CA . GLU A 1 74 ? -11.188 -11.864 18.847 1.00 91.44 74 GLU A CA 1
ATOM 567 C C . GLU A 1 74 ? -12.598 -11.311 19.127 1.00 91.44 74 GLU A C 1
ATOM 569 O O . GLU A 1 74 ? -12.995 -11.117 20.276 1.00 91.44 74 GLU A O 1
ATOM 574 N N . GLY A 1 75 ? -13.352 -11.012 18.066 1.00 94.38 75 GLY A N 1
ATOM 575 C CA . GLY A 1 75 ? -14.723 -10.494 18.155 1.00 94.38 75 GLY A CA 1
ATOM 576 C C . GLY A 1 75 ? -14.864 -9.006 18.515 1.00 94.38 75 GLY A C 1
ATOM 577 O O . GLY A 1 75 ? -15.966 -8.468 18.403 1.00 94.38 75 GLY A O 1
ATOM 578 N N . VAL A 1 76 ? -13.781 -8.315 18.897 1.00 97.69 76 VAL A N 1
ATOM 579 C CA . VAL A 1 76 ? -13.819 -6.872 19.222 1.00 97.69 76 VAL A CA 1
ATOM 580 C C . VAL A 1 76 ? -13.904 -6.006 17.962 1.00 97.69 76 VAL A C 1
ATOM 582 O O . VAL A 1 76 ? -14.618 -4.998 17.944 1.00 97.69 76 VAL A O 1
ATOM 585 N N . ALA A 1 77 ? -13.190 -6.394 16.902 1.00 97.62 77 ALA A N 1
ATOM 586 C CA . ALA A 1 77 ? -13.218 -5.705 15.617 1.00 97.62 77 ALA A CA 1
ATOM 587 C C . ALA A 1 77 ? -14.491 -6.046 14.828 1.00 97.62 77 ALA A C 1
ATOM 589 O O . ALA A 1 77 ? -14.823 -7.214 14.624 1.00 97.62 77 ALA A O 1
ATOM 590 N N . LYS A 1 78 ? -15.193 -5.013 14.364 1.00 95.38 78 LYS A N 1
ATOM 591 C CA . LYS A 1 78 ? -16.454 -5.095 13.624 1.00 95.38 78 LYS A CA 1
ATOM 592 C C . LYS A 1 78 ? -16.331 -4.279 12.346 1.00 95.38 78 LYS A C 1
ATOM 594 O O . LYS A 1 78 ? -15.953 -3.114 12.392 1.00 95.38 78 LYS A O 1
ATOM 599 N N . PHE A 1 79 ? -16.709 -4.874 11.223 1.00 93.75 79 PHE A N 1
ATOM 600 C CA . PHE A 1 79 ? -16.598 -4.262 9.898 1.00 93.75 79 PHE A CA 1
ATOM 601 C C . PHE A 1 79 ? -17.999 -4.075 9.312 1.00 93.75 79 PHE A C 1
ATOM 603 O O . PHE A 1 79 ? -18.471 -4.945 8.570 1.00 93.75 79 PHE A O 1
ATOM 610 N N . PRO A 1 80 ? -18.726 -3.021 9.724 1.00 87.62 80 PRO A N 1
ATOM 611 C CA . PRO A 1 80 ? -20.079 -2.802 9.244 1.00 87.62 80 PRO A CA 1
ATOM 612 C C . PRO A 1 80 ? -20.073 -2.548 7.734 1.00 87.62 80 PRO A C 1
ATOM 614 O O . PRO A 1 80 ? -19.229 -1.821 7.218 1.00 87.62 80 PRO A O 1
ATOM 617 N N . ASP A 1 81 ? -21.043 -3.135 7.042 1.00 82.62 81 ASP A N 1
ATOM 618 C CA . ASP A 1 81 ? -21.370 -2.770 5.667 1.00 82.62 81 ASP A CA 1
ATOM 619 C C . ASP A 1 81 ? -22.218 -1.493 5.705 1.00 82.62 81 ASP A C 1
ATOM 621 O O . ASP A 1 81 ? -23.352 -1.506 6.194 1.00 82.62 81 ASP A O 1
ATOM 625 N N . LEU A 1 82 ? -21.637 -0.382 5.246 1.00 77.88 82 LEU A N 1
ATOM 626 C CA . LEU A 1 82 ? -22.305 0.922 5.231 1.00 77.88 82 LEU A CA 1
ATOM 627 C C . LEU A 1 82 ? -22.813 1.307 3.833 1.00 77.88 82 LEU A C 1
ATOM 629 O O . LEU A 1 82 ? -23.254 2.441 3.659 1.00 77.88 82 LEU A O 1
ATOM 633 N N . GLU A 1 83 ? -22.793 0.407 2.838 1.00 72.81 83 GLU A N 1
ATOM 634 C CA . GLU A 1 83 ? -23.311 0.713 1.489 1.00 72.81 83 GLU A CA 1
ATOM 635 C C . GLU A 1 83 ? -24.802 1.079 1.519 1.00 72.81 83 GLU A C 1
ATOM 637 O O . GLU A 1 83 ? -25.291 1.862 0.705 1.00 72.81 83 GLU A O 1
ATOM 642 N N . ARG A 1 84 ? -25.534 0.533 2.496 1.00 68.31 84 ARG A N 1
ATOM 643 C CA . ARG A 1 84 ? -26.970 0.774 2.695 1.00 68.31 84 ARG A CA 1
ATOM 644 C C . ARG A 1 84 ? -27.274 2.015 3.534 1.00 68.31 84 ARG A C 1
ATOM 646 O O . ARG A 1 84 ? -28.447 2.323 3.746 1.00 68.31 84 ARG A O 1
ATOM 653 N N . CYS A 1 85 ? -26.258 2.720 4.031 1.00 67.88 85 CYS A N 1
ATOM 654 C CA . CYS A 1 85 ? -26.450 3.930 4.820 1.00 67.88 85 CYS A CA 1
ATOM 655 C C . CYS A 1 85 ? -26.678 5.135 3.884 1.00 67.88 85 CYS A C 1
ATOM 657 O O . CYS A 1 85 ? -25.787 5.484 3.109 1.00 67.88 85 CYS A O 1
ATOM 659 N N . PRO A 1 86 ? -27.841 5.814 3.957 1.00 57.94 86 PRO A N 1
ATOM 660 C CA . PRO A 1 86 ? -28.199 6.898 3.035 1.00 57.94 86 PRO A CA 1
ATOM 661 C C . PRO A 1 86 ? -27.311 8.142 3.188 1.00 57.94 86 PRO A C 1
ATOM 663 O O . PRO A 1 86 ? -27.257 8.983 2.293 1.00 57.94 86 PRO A O 1
ATOM 666 N N . THR A 1 87 ? -26.601 8.265 4.313 1.00 60.50 87 THR A N 1
ATOM 667 C CA . THR A 1 87 ? -25.657 9.346 4.593 1.00 60.50 87 THR A CA 1
ATOM 668 C C . THR A 1 87 ? -24.264 8.763 4.802 1.00 60.50 87 THR A C 1
ATOM 670 O O . THR A 1 87 ? -23.947 8.186 5.842 1.00 60.50 87 THR A O 1
ATOM 673 N N . VAL A 1 88 ? -23.403 8.923 3.796 1.00 58.28 88 VAL A N 1
ATOM 674 C CA . VAL A 1 88 ? -21.982 8.595 3.937 1.00 58.28 88 VAL A CA 1
ATOM 675 C C . VAL A 1 88 ? -21.411 9.493 5.036 1.00 58.28 88 VAL A C 1
ATOM 677 O O . VAL A 1 88 ? -21.552 10.716 4.970 1.00 58.28 88 VAL A O 1
ATOM 680 N N . ILE A 1 89 ? -20.773 8.901 6.046 1.00 61.56 89 ILE A N 1
ATOM 681 C CA . ILE A 1 89 ? -20.005 9.643 7.050 1.00 61.56 89 ILE A CA 1
ATOM 682 C C . ILE A 1 89 ? -18.790 10.240 6.320 1.00 61.56 89 ILE A C 1
ATOM 684 O O . ILE A 1 89 ? -17.762 9.589 6.177 1.00 61.56 89 ILE A O 1
ATOM 688 N N . GLN A 1 90 ? -18.938 11.443 5.754 1.00 58.78 90 GLN A N 1
ATOM 689 C CA . GLN A 1 90 ? -17.878 12.124 5.005 1.00 58.78 90 GLN A CA 1
ATOM 690 C C . GLN A 1 90 ? -17.240 13.229 5.852 1.00 58.78 90 GLN A C 1
ATOM 692 O O . GLN A 1 90 ? -17.937 14.152 6.285 1.00 58.78 90 GLN A O 1
ATOM 697 N N . PRO A 1 91 ? -15.915 13.183 6.062 1.00 55.53 91 PRO A N 1
ATOM 698 C CA . PRO A 1 91 ? -15.149 14.339 6.510 1.00 55.53 91 PRO A CA 1
ATOM 699 C C . PRO A 1 91 ? -15.155 15.451 5.435 1.00 55.53 91 PRO A C 1
ATOM 701 O O . PRO A 1 91 ? -15.106 15.121 4.249 1.00 55.53 91 PRO A O 1
ATOM 704 N N . PRO A 1 92 ? -15.159 16.752 5.792 1.00 48.75 92 PRO A N 1
ATOM 705 C CA . PRO A 1 92 ? -15.227 17.319 7.135 1.00 48.75 92 PRO A CA 1
ATOM 706 C C . PRO A 1 92 ? -16.692 17.548 7.561 1.00 48.75 92 PRO A C 1
ATOM 708 O O . PRO A 1 92 ? -17.260 18.617 7.377 1.00 48.75 92 PRO A O 1
ATOM 711 N N . TRP A 1 93 ? -17.309 16.500 8.107 1.00 59.50 93 TRP A N 1
ATOM 712 C CA . TRP A 1 93 ? -18.457 16.495 9.018 1.00 59.50 93 TRP A CA 1
ATOM 713 C C . TRP A 1 93 ? -19.570 17.528 8.798 1.00 59.50 93 TRP A C 1
ATOM 715 O O . TRP A 1 93 ? -19.935 18.262 9.714 1.00 59.50 93 TRP A O 1
ATOM 725 N N . VAL A 1 94 ? -20.239 17.482 7.646 1.00 50.75 94 VAL A N 1
ATOM 726 C CA . VAL A 1 94 ? -21.527 18.187 7.490 1.00 50.75 94 VAL A CA 1
ATOM 727 C C . VAL A 1 94 ? -22.611 17.611 8.434 1.00 50.75 94 VAL A C 1
ATOM 729 O O . VAL A 1 94 ? -23.649 18.230 8.607 1.00 50.75 94 VAL A O 1
ATOM 732 N N . ASN A 1 95 ? -22.384 16.464 9.100 1.00 55.91 95 ASN A N 1
ATOM 733 C CA . ASN A 1 95 ? -23.317 15.889 10.084 1.00 55.91 95 ASN A CA 1
ATOM 734 C C . ASN A 1 95 ? -22.632 14.992 11.141 1.00 55.91 95 ASN A C 1
ATOM 736 O O . ASN A 1 95 ? -22.784 13.770 11.118 1.00 55.91 95 ASN A O 1
ATOM 740 N N . VAL A 1 96 ? -21.926 15.575 12.118 1.00 57.34 96 VAL A N 1
ATOM 741 C CA . VAL A 1 96 ? -21.545 14.851 13.361 1.00 57.34 96 VAL A CA 1
ATOM 742 C C . VAL A 1 96 ? -22.761 14.257 14.092 1.00 57.34 96 VAL A C 1
ATOM 744 O O . VAL A 1 96 ? -22.636 13.221 14.741 1.00 57.34 96 VAL A O 1
ATOM 747 N N . ASN A 1 97 ? -23.951 14.836 13.895 1.00 59.22 97 ASN A N 1
ATOM 748 C CA . ASN A 1 97 ? -25.230 14.340 14.421 1.00 59.22 97 ASN A CA 1
ATOM 749 C C . ASN A 1 97 ? -25.552 12.895 13.994 1.00 59.22 97 ASN A C 1
ATOM 751 O O . ASN A 1 97 ? -26.315 12.206 14.667 1.00 59.22 97 ASN A O 1
ATOM 755 N N . ASN A 1 98 ? -24.958 12.398 12.904 1.00 66.50 98 ASN A N 1
ATOM 756 C CA . ASN A 1 98 ? -25.193 11.024 12.468 1.00 66.50 98 ASN A CA 1
ATOM 757 C C . ASN A 1 98 ? -24.527 9.997 13.395 1.00 66.50 98 ASN A C 1
ATOM 759 O O . ASN A 1 98 ? -25.026 8.883 13.498 1.00 66.50 98 ASN A O 1
ATOM 763 N N . VAL A 1 99 ? -23.440 10.343 14.096 1.00 70.12 99 VAL A N 1
ATOM 764 C CA . VAL A 1 99 ? -22.805 9.413 15.048 1.00 70.12 99 VAL A CA 1
ATOM 765 C C . VAL A 1 99 ? -23.772 9.101 16.189 1.00 70.12 99 VAL A C 1
ATOM 767 O O . VAL A 1 99 ? -23.987 7.938 16.513 1.00 70.12 99 VAL A O 1
ATOM 770 N N . GLU A 1 100 ? -24.445 10.116 16.730 1.00 76.69 100 GLU A N 1
ATOM 771 C CA . GLU A 1 100 ? -25.480 9.908 17.743 1.00 76.69 100 GLU A CA 1
ATOM 772 C C . GLU A 1 100 ? -26.654 9.078 17.219 1.00 76.69 100 GLU A C 1
ATOM 774 O O . GLU A 1 100 ? -27.131 8.191 17.923 1.00 76.69 100 GLU A O 1
ATOM 779 N N . LEU A 1 101 ? -27.056 9.276 15.961 1.00 72.12 101 LEU A N 1
ATOM 780 C CA . LEU A 1 101 ? -28.086 8.457 15.322 1.00 72.12 101 LEU A CA 1
ATOM 781 C C . LEU A 1 101 ? -27.692 6.970 15.233 1.00 72.12 101 LEU A C 1
ATOM 783 O O . LEU A 1 101 ? -28.539 6.103 15.433 1.00 72.12 101 LEU A O 1
ATOM 787 N N . TYR A 1 102 ? -26.421 6.660 14.961 1.00 70.25 102 TYR A N 1
ATOM 788 C CA . TYR A 1 102 ? -25.947 5.275 14.867 1.00 70.25 102 TYR A CA 1
ATOM 789 C C . TYR A 1 102 ? -25.716 4.615 16.232 1.00 70.25 102 TYR A C 1
ATOM 791 O O . TYR A 1 102 ? -25.940 3.414 16.373 1.00 70.25 102 TYR A O 1
ATOM 799 N N . PHE A 1 103 ? -25.267 5.378 17.231 1.00 74.69 103 PHE A N 1
ATOM 800 C CA . PHE A 1 103 ? -24.842 4.839 18.529 1.00 74.69 103 PHE A CA 1
ATOM 801 C C . PHE A 1 103 ? -25.808 5.129 19.683 1.00 74.69 103 PHE A C 1
ATOM 803 O O . PHE A 1 103 ? -25.580 4.665 20.799 1.00 74.69 103 PHE A O 1
ATOM 810 N N . GLY A 1 104 ? -26.876 5.892 19.443 1.00 82.88 104 GLY A N 1
ATOM 811 C CA . GLY A 1 104 ? -27.851 6.287 20.462 1.00 82.88 104 GLY A CA 1
ATOM 812 C C . GLY A 1 104 ? -27.303 7.246 21.526 1.00 82.88 104 GLY A C 1
ATOM 813 O O . GLY A 1 104 ? -27.950 7.437 22.553 1.00 82.88 104 GLY A O 1
ATOM 814 N N . ARG A 1 105 ? -26.106 7.813 21.318 1.00 85.56 105 ARG A N 1
ATOM 815 C CA . ARG A 1 105 ? -25.483 8.835 22.174 1.00 85.56 105 ARG A CA 1
ATOM 816 C C . ARG A 1 105 ? -24.440 9.647 21.409 1.00 85.56 105 ARG A C 1
ATOM 818 O O . ARG A 1 105 ? -23.797 9.125 20.498 1.00 85.56 105 ARG A O 1
ATOM 825 N N . ALA A 1 106 ? -24.205 10.883 21.836 1.00 85.44 106 ALA A N 1
ATOM 826 C CA . ALA A 1 106 ? -23.079 11.679 21.357 1.00 85.44 106 ALA A CA 1
ATOM 827 C C . ALA A 1 106 ? -21.723 11.015 21.676 1.00 85.44 106 ALA A C 1
ATOM 829 O O . ALA A 1 106 ? -21.553 10.374 22.720 1.00 85.44 106 ALA A O 1
ATOM 830 N N . ALA A 1 107 ? -20.755 11.188 20.772 1.00 88.38 107 ALA A N 1
ATOM 831 C CA . ALA A 1 107 ? -19.383 10.736 20.979 1.00 88.38 107 ALA A CA 1
ATOM 832 C C . ALA A 1 107 ? -18.678 11.588 22.044 1.00 88.38 107 ALA A C 1
ATOM 834 O O . ALA A 1 107 ? -18.814 12.809 22.054 1.00 88.38 107 ALA A O 1
ATOM 835 N N . ASP A 1 108 ? -17.877 10.941 22.895 1.00 90.50 108 ASP A N 1
ATOM 836 C CA . ASP A 1 108 ? -17.073 11.627 23.916 1.00 90.50 108 ASP A CA 1
ATOM 837 C C . ASP A 1 108 ? -15.950 12.472 23.291 1.00 90.50 108 ASP A C 1
ATOM 839 O O . ASP A 1 108 ? -15.520 13.480 23.848 1.00 90.50 108 ASP A O 1
ATOM 843 N N . SER A 1 109 ? -15.447 12.061 22.125 1.00 90.81 109 SER A N 1
ATOM 844 C CA . SER A 1 109 ? -14.412 12.767 21.371 1.00 90.81 109 SER A CA 1
ATOM 845 C C . SER A 1 109 ? -14.536 12.450 19.885 1.00 90.81 109 SER A C 1
ATOM 847 O O . SER A 1 109 ? -14.866 11.327 19.502 1.00 90.81 109 SER A O 1
ATOM 849 N N . ILE A 1 110 ? -14.269 13.449 19.044 1.00 88.38 110 ILE A N 1
ATOM 850 C CA . ILE A 1 110 ? -14.227 13.322 17.586 1.00 88.38 110 ILE A CA 1
ATOM 851 C C . ILE A 1 110 ? -12.966 14.034 17.116 1.00 88.38 110 ILE A C 1
ATOM 853 O O . ILE A 1 110 ? -12.753 15.200 17.442 1.00 88.38 110 ILE A O 1
ATOM 857 N N . ALA A 1 111 ? -12.148 13.341 16.333 1.00 90.44 111 ALA A N 1
ATOM 858 C CA . ALA A 1 111 ? -10.929 13.890 15.765 1.00 90.44 111 ALA A CA 1
ATOM 859 C C . ALA A 1 111 ? -10.776 13.460 14.307 1.00 90.44 111 ALA A C 1
ATOM 861 O O . ALA A 1 111 ? -11.354 12.464 13.865 1.00 90.44 111 ALA A O 1
ATOM 862 N N . PHE A 1 112 ? -9.987 14.221 13.554 1.00 88.81 112 PHE A N 1
ATOM 863 C CA . PHE A 1 112 ? -9.697 13.946 12.154 1.00 88.81 112 PHE A CA 1
ATOM 864 C C . PHE A 1 112 ? -8.268 14.363 11.816 1.00 88.81 112 PHE A C 1
ATOM 866 O O . PHE A 1 112 ? -7.841 15.455 12.175 1.00 88.81 112 PHE A O 1
ATOM 873 N N . GLU A 1 113 ? -7.572 13.513 11.070 1.00 91.56 113 GLU A N 1
ATOM 874 C CA . GLU A 1 113 ? -6.272 13.796 10.468 1.00 91.56 113 GLU A CA 1
ATOM 875 C C . GLU A 1 113 ? -6.228 13.114 9.096 1.00 91.56 113 GLU A C 1
ATOM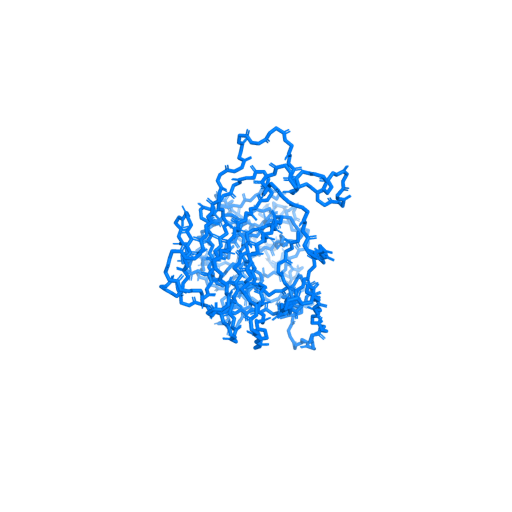 877 O O . GLU A 1 113 ? -6.744 12.009 8.928 1.00 91.56 113 GLU A O 1
ATOM 882 N N . GLY A 1 114 ? -5.656 13.776 8.092 1.00 87.62 114 GLY A N 1
ATOM 883 C CA . GLY A 1 114 ? -5.602 13.283 6.721 1.00 87.62 114 GLY A CA 1
ATOM 884 C C . GLY A 1 114 ? -4.634 12.116 6.549 1.00 87.62 114 GLY A C 1
ATOM 885 O O . GLY A 1 114 ? -4.999 11.142 5.886 1.00 87.62 114 GLY A O 1
ATOM 886 N N . LYS A 1 115 ? -3.439 12.216 7.151 1.00 91.12 115 LYS A N 1
ATOM 887 C CA . LYS A 1 115 ? -2.365 11.211 7.056 1.00 91.12 115 LYS A CA 1
ATOM 888 C C . LYS A 1 115 ? -1.671 10.933 8.397 1.00 91.12 115 LYS A C 1
ATOM 890 O O . LYS A 1 115 ? -0.491 11.263 8.546 1.00 91.12 115 LYS A O 1
ATOM 895 N N . PRO A 1 116 ? -2.364 10.369 9.401 1.00 95.25 116 PRO A N 1
ATOM 896 C CA . PRO A 1 116 ? -1.733 10.101 10.680 1.00 95.25 116 PRO A CA 1
ATOM 897 C C . PRO A 1 116 ? -0.862 8.850 10.640 1.00 95.25 116 PRO A C 1
ATOM 899 O O . PRO A 1 116 ? -1.146 7.866 9.957 1.00 95.25 116 PRO A O 1
ATOM 902 N N . SER A 1 117 ? 0.163 8.880 11.481 1.00 95.00 117 SER A N 1
ATOM 903 C CA . SER A 1 117 ? 1.032 7.745 11.788 1.00 95.00 117 SER A CA 1
ATOM 904 C C . SER A 1 117 ? 0.626 7.004 13.059 1.00 95.00 117 SER A C 1
ATOM 906 O O . SER A 1 117 ? 0.950 5.824 13.254 1.00 95.00 117 SER A O 1
ATOM 908 N N . LEU A 1 118 ? -0.033 7.735 13.958 1.00 96.88 118 LEU A N 1
ATOM 909 C CA . LEU A 1 118 ? -0.417 7.310 15.290 1.00 96.88 118 LEU A CA 1
ATOM 910 C C . LEU A 1 118 ? -1.712 8.020 15.679 1.00 96.88 118 LEU A C 1
ATOM 912 O O . LEU A 1 118 ? -1.851 9.222 15.463 1.00 96.88 118 LEU A O 1
ATOM 916 N N . LEU A 1 119 ? -2.623 7.264 16.275 1.00 97.69 119 LEU A N 1
ATOM 917 C CA . LEU A 1 119 ? -3.791 7.730 17.005 1.00 97.69 119 LEU A CA 1
ATOM 918 C C . LEU A 1 119 ? -3.636 7.305 18.468 1.00 97.69 119 LEU A C 1
ATOM 920 O O . LEU A 1 119 ? -3.498 6.113 18.745 1.00 97.69 119 LEU A O 1
ATOM 924 N N . LYS A 1 120 ? -3.687 8.257 19.396 1.00 98.25 120 LYS A N 1
ATOM 925 C CA . LYS A 1 120 ? -3.669 8.011 20.840 1.00 98.25 120 LYS A CA 1
ATOM 926 C C . LYS A 1 120 ? -5.082 8.018 21.407 1.00 98.25 120 LYS A C 1
ATOM 928 O O . LYS A 1 120 ? -5.867 8.936 21.165 1.00 98.25 120 LYS A O 1
ATOM 933 N N . LEU A 1 121 ? -5.406 6.990 22.184 1.00 98.06 121 LEU A N 1
ATOM 934 C CA . LEU A 1 121 ? -6.692 6.821 22.852 1.00 98.06 121 LEU A CA 1
ATOM 935 C C . LEU A 1 121 ? -6.508 6.827 24.375 1.00 98.06 121 LEU A C 1
ATOM 937 O O . LEU A 1 121 ? -5.581 6.183 24.867 1.00 98.06 121 LEU A O 1
ATOM 941 N N . PRO A 1 122 ? -7.414 7.473 25.137 1.00 97.00 122 PRO A N 1
ATOM 942 C CA . PRO A 1 122 ? -8.737 7.957 24.719 1.00 97.00 122 PRO A CA 1
ATOM 943 C C . PRO A 1 122 ? -8.786 9.402 24.198 1.00 97.00 122 PRO A C 1
ATOM 945 O O . PRO A 1 122 ? -9.848 9.822 23.758 1.00 97.00 122 PRO A O 1
ATOM 948 N N . ALA A 1 123 ? -7.679 10.151 24.239 1.00 96.12 123 ALA A N 1
ATOM 949 C CA . ALA A 1 123 ? -7.657 11.583 23.915 1.00 96.12 123 ALA A CA 1
ATOM 950 C C . ALA A 1 123 ? -8.021 11.922 22.453 1.00 96.12 123 ALA A C 1
ATOM 952 O O . ALA A 1 123 ? -8.293 13.077 22.143 1.00 96.12 123 ALA A O 1
ATOM 953 N N . ALA A 1 124 ? -8.047 10.919 21.566 1.00 95.19 124 ALA A N 1
ATOM 954 C CA . ALA A 1 124 ? -8.285 11.072 20.132 1.00 95.19 124 ALA A CA 1
ATOM 955 C C . ALA A 1 124 ? -7.262 12.010 19.462 1.00 95.19 124 ALA A C 1
ATOM 957 O O . ALA A 1 124 ? -7.586 12.771 18.554 1.00 95.19 124 ALA A O 1
ATOM 958 N N . GLU A 1 125 ? -6.009 11.944 19.910 1.00 96.69 125 GLU A N 1
ATOM 959 C CA . GLU A 1 125 ? -4.920 12.769 19.390 1.00 96.69 125 GLU A CA 1
ATOM 960 C C . GLU A 1 125 ? -4.183 12.047 18.265 1.00 96.69 125 GLU A C 1
ATOM 962 O O . GLU A 1 125 ? -3.854 10.863 18.377 1.00 96.69 125 GLU A O 1
ATOM 967 N N . PHE A 1 126 ? -3.894 12.769 17.186 1.00 95.56 126 PHE A N 1
ATOM 968 C CA . PHE A 1 126 ? -3.132 12.248 16.060 1.00 95.56 126 PHE A CA 1
ATOM 969 C C . PHE A 1 126 ? -1.699 12.774 16.060 1.00 95.56 126 PHE A C 1
ATOM 971 O O . PHE A 1 126 ? -1.457 13.950 16.325 1.00 95.56 126 PHE A O 1
ATOM 978 N N . GLU A 1 127 ? -0.756 11.918 15.669 1.00 95.62 127 GLU A N 1
ATOM 979 C CA . GLU A 1 127 ? 0.605 12.328 15.323 1.00 95.62 127 GLU A CA 1
ATOM 980 C C . GLU A 1 127 ? 0.925 11.960 13.879 1.00 95.62 127 GLU A C 1
ATOM 982 O O . GLU A 1 127 ? 0.658 10.843 13.418 1.00 95.62 127 GLU A O 1
ATOM 987 N N . THR A 1 128 ? 1.577 12.878 13.176 1.00 91.25 128 THR A N 1
ATOM 988 C CA . THR A 1 128 ? 2.129 12.657 11.839 1.00 91.25 128 THR A CA 1
ATOM 989 C C . THR A 1 128 ? 3.633 12.423 11.947 1.00 91.25 128 THR A C 1
ATOM 991 O O . THR A 1 128 ? 4.312 13.056 12.762 1.00 91.25 128 THR A O 1
ATOM 994 N N . GLN A 1 129 ? 4.188 11.497 11.158 1.00 84.88 129 GLN A N 1
ATOM 995 C CA . GLN A 1 129 ? 5.642 11.369 11.116 1.00 84.88 129 GLN A CA 1
ATOM 996 C C . GLN A 1 129 ? 6.269 12.501 10.315 1.00 84.88 129 GLN A C 1
ATOM 998 O O . GLN A 1 129 ? 5.776 12.923 9.266 1.00 84.88 129 GLN A O 1
ATOM 1003 N N . LYS A 1 130 ? 7.426 12.957 10.799 1.00 83.00 130 LYS A N 1
ATOM 1004 C CA . LYS A 1 130 ? 8.329 13.754 9.977 1.00 83.00 130 LYS A CA 1
ATOM 1005 C C . LYS A 1 130 ? 8.921 12.856 8.903 1.00 83.00 130 LYS A C 1
ATOM 1007 O O . LYS A 1 130 ? 9.335 11.735 9.180 1.00 83.00 130 LYS A O 1
ATOM 1012 N N . ARG A 1 131 ? 8.995 13.397 7.692 1.00 77.38 131 ARG A N 1
ATOM 1013 C CA . ARG A 1 131 ? 9.649 12.748 6.563 1.00 77.38 131 ARG A CA 1
ATOM 1014 C C . ARG A 1 131 ? 11.097 12.402 6.924 1.00 77.38 131 ARG A C 1
ATOM 1016 O O . ARG A 1 131 ? 11.827 13.274 7.392 1.00 77.38 131 ARG A O 1
ATOM 1023 N N . LEU A 1 132 ? 11.487 11.154 6.683 1.00 82.00 132 LEU A N 1
ATOM 1024 C CA . LEU A 1 132 ? 12.871 10.707 6.816 1.00 82.00 132 LEU A CA 1
ATOM 1025 C C . LEU A 1 132 ? 13.705 11.133 5.599 1.00 82.00 132 LEU A C 1
ATOM 1027 O O . LEU A 1 132 ? 13.177 11.329 4.497 1.00 82.00 132 LEU A O 1
ATOM 1031 N N . ASP A 1 133 ? 15.013 11.263 5.811 1.00 82.94 133 ASP A N 1
ATOM 1032 C CA . ASP A 1 133 ? 15.967 11.418 4.717 1.00 82.94 133 ASP A CA 1
ATOM 1033 C C . ASP A 1 133 ? 15.989 10.143 3.864 1.00 82.94 133 ASP A C 1
ATOM 1035 O O . ASP A 1 133 ? 15.785 9.039 4.366 1.00 82.94 133 ASP A O 1
ATOM 1039 N N . ALA A 1 134 ? 16.201 10.304 2.558 1.00 83.75 134 ALA A N 1
ATOM 1040 C CA . ALA A 1 134 ? 16.156 9.206 1.598 1.00 83.75 134 ALA A CA 1
ATOM 1041 C C . ALA A 1 134 ? 17.439 9.168 0.765 1.00 83.75 134 ALA A C 1
ATOM 1043 O O . ALA A 1 134 ? 17.826 10.184 0.173 1.00 83.75 134 ALA A O 1
ATOM 1044 N N . GLU A 1 135 ? 18.054 7.993 0.664 1.00 79.19 135 GLU A N 1
ATOM 1045 C CA . GLU A 1 135 ? 19.309 7.784 -0.061 1.00 79.19 135 GLU A CA 1
ATOM 1046 C C . GLU A 1 135 ? 19.070 7.589 -1.562 1.00 79.19 135 GLU A C 1
ATOM 1048 O O . GLU A 1 135 ? 19.855 8.042 -2.395 1.00 79.19 135 GLU A O 1
ATOM 1053 N N . THR A 1 136 ? 17.950 6.957 -1.925 1.00 76.50 136 THR A N 1
ATOM 1054 C CA . THR A 1 136 ? 17.600 6.647 -3.322 1.00 76.50 136 THR A CA 1
ATOM 1055 C C . THR A 1 136 ? 16.359 7.407 -3.788 1.00 76.50 136 THR A C 1
ATOM 1057 O O . THR A 1 136 ? 15.559 7.886 -2.982 1.00 76.50 136 THR A O 1
ATOM 1060 N N . TYR A 1 137 ? 16.153 7.526 -5.105 1.00 82.88 137 TYR A N 1
ATOM 1061 C CA . TYR A 1 137 ? 14.910 8.095 -5.637 1.00 82.88 137 TYR A CA 1
ATOM 1062 C C . TYR A 1 137 ? 13.692 7.251 -5.245 1.00 82.88 137 TYR A C 1
ATOM 1064 O O . TYR A 1 137 ? 12.689 7.812 -4.816 1.00 82.88 137 TYR A O 1
ATOM 1072 N N . ALA A 1 138 ? 13.788 5.920 -5.340 1.00 80.62 138 ALA A N 1
ATOM 1073 C CA . ALA A 1 138 ? 12.698 5.016 -4.969 1.00 80.62 138 ALA A CA 1
ATOM 1074 C C . ALA A 1 138 ? 12.292 5.197 -3.498 1.00 80.62 138 ALA A C 1
ATOM 1076 O O . ALA A 1 138 ? 11.118 5.400 -3.199 1.00 80.62 138 ALA A O 1
ATOM 1077 N N . GLU A 1 139 ? 13.265 5.244 -2.589 1.00 85.31 139 GLU A N 1
ATOM 1078 C CA . GLU A 1 139 ? 13.018 5.520 -1.173 1.00 85.31 139 GLU A CA 1
ATOM 1079 C C . GLU A 1 139 ? 12.438 6.928 -0.948 1.00 85.31 139 GLU A C 1
ATOM 1081 O O . GLU A 1 139 ? 11.488 7.113 -0.187 1.00 85.31 139 GLU A O 1
ATOM 1086 N N . ARG A 1 140 ? 12.931 7.934 -1.682 1.00 89.44 140 ARG A N 1
ATOM 1087 C CA . ARG A 1 140 ? 12.397 9.302 -1.629 1.00 89.44 140 ARG A CA 1
ATOM 1088 C C . ARG A 1 140 ? 10.930 9.364 -2.034 1.00 89.44 140 ARG A C 1
ATOM 1090 O O . ARG A 1 140 ? 10.207 10.193 -1.478 1.00 89.44 140 ARG A O 1
ATOM 1097 N N . GLN A 1 141 ? 10.519 8.547 -3.005 1.00 89.94 141 GLN A N 1
ATOM 1098 C CA . GLN A 1 141 ? 9.130 8.436 -3.442 1.00 89.94 141 GLN A CA 1
ATOM 1099 C C . GLN A 1 141 ? 8.270 7.754 -2.370 1.00 89.94 141 GLN A C 1
ATOM 1101 O O . GLN A 1 141 ? 7.188 8.268 -2.094 1.00 89.94 141 GLN A O 1
ATOM 1106 N N . ILE A 1 142 ? 8.768 6.706 -1.693 1.00 91.62 142 ILE A N 1
ATOM 1107 C CA . ILE A 1 142 ? 8.079 6.121 -0.525 1.00 91.62 142 ILE A CA 1
ATOM 1108 C C . ILE A 1 142 ? 7.801 7.223 0.499 1.00 91.62 142 ILE A C 1
ATOM 1110 O O . ILE A 1 142 ? 6.642 7.505 0.765 1.00 91.62 142 ILE A O 1
ATOM 1114 N N . TYR A 1 143 ? 8.822 7.936 0.987 1.00 91.38 143 TYR A N 1
ATOM 1115 C CA . TYR A 1 143 ? 8.621 8.978 2.006 1.00 91.38 143 TYR A CA 1
ATOM 1116 C C . TYR A 1 143 ? 7.867 10.221 1.508 1.00 91.38 143 TYR A C 1
ATOM 1118 O O . TYR A 1 143 ? 7.429 11.042 2.313 1.00 91.38 143 TYR A O 1
ATOM 1126 N N . MET A 1 144 ? 7.735 10.410 0.191 1.00 89.38 144 MET A N 1
ATOM 1127 C CA . MET A 1 144 ? 6.917 11.485 -0.378 1.00 89.38 144 MET A CA 1
ATOM 1128 C C . MET A 1 144 ? 5.423 11.187 -0.238 1.00 89.38 144 MET A C 1
ATOM 1130 O O . MET A 1 144 ? 4.657 12.086 0.104 1.00 89.38 144 MET A O 1
ATOM 1134 N N . TYR A 1 145 ? 5.011 9.949 -0.514 1.00 89.44 145 TYR A N 1
ATOM 1135 C CA . TYR A 1 145 ? 3.603 9.549 -0.476 1.00 89.44 145 TYR A CA 1
ATOM 1136 C C . TYR A 1 145 ? 3.186 8.957 0.872 1.00 89.44 145 TYR A C 1
ATOM 1138 O O . TYR A 1 145 ? 2.059 9.199 1.317 1.00 89.44 145 TYR A O 1
ATOM 1146 N N . HIS A 1 146 ? 4.125 8.277 1.525 1.00 92.94 146 HIS A N 1
ATOM 1147 C CA . HIS A 1 146 ? 3.991 7.526 2.768 1.00 92.94 146 HIS A CA 1
ATOM 1148 C C . HIS A 1 146 ? 5.119 7.931 3.737 1.00 92.94 146 HIS A C 1
ATOM 1150 O O . HIS A 1 146 ? 6.139 7.243 3.830 1.00 92.94 146 HIS A O 1
ATOM 1156 N N . PRO A 1 147 ? 4.997 9.078 4.436 1.00 92.06 147 PRO A N 1
ATOM 1157 C CA . PRO A 1 147 ? 6.027 9.578 5.352 1.00 92.06 147 PRO A CA 1
ATOM 1158 C C . PRO A 1 147 ? 6.460 8.581 6.434 1.00 92.06 147 PRO A C 1
ATOM 1160 O O . PRO A 1 147 ? 7.622 8.602 6.829 1.00 92.06 147 PRO A O 1
ATOM 1163 N N . GLY A 1 148 ? 5.560 7.689 6.862 1.00 92.31 148 GLY A N 1
ATOM 1164 C CA . GLY A 1 148 ? 5.833 6.616 7.820 1.00 92.31 148 GLY A CA 1
ATOM 1165 C C . GLY A 1 148 ? 6.585 5.415 7.234 1.00 92.31 148 GLY A C 1
ATOM 1166 O O . GLY A 1 148 ? 6.919 4.467 7.951 1.00 92.31 148 GLY A O 1
ATOM 1167 N N . GLY A 1 149 ? 6.881 5.454 5.932 1.00 93.75 149 GLY A N 1
ATOM 1168 C CA . GLY A 1 149 ? 7.676 4.466 5.219 1.00 93.75 149 GLY A CA 1
ATOM 1169 C C . GLY A 1 149 ? 6.863 3.256 4.767 1.00 93.75 149 GLY A C 1
ATOM 1170 O O . GLY A 1 149 ? 5.719 3.372 4.330 1.00 93.75 149 GLY A O 1
ATOM 1171 N N . PHE A 1 150 ? 7.479 2.080 4.865 1.00 95.44 150 PHE A N 1
ATOM 1172 C CA . PHE A 1 150 ? 6.900 0.797 4.477 1.00 95.44 150 PHE A CA 1
ATOM 1173 C C . PHE A 1 150 ? 7.059 -0.225 5.604 1.00 95.44 150 PHE A C 1
ATOM 1175 O O . PHE A 1 150 ? 8.094 -0.263 6.275 1.00 95.44 150 PHE A O 1
ATOM 1182 N N . ARG A 1 151 ? 6.049 -1.075 5.810 1.00 96.62 151 ARG A N 1
ATOM 1183 C CA . ARG A 1 151 ? 6.095 -2.156 6.798 1.00 96.62 151 ARG A CA 1
ATOM 1184 C C . ARG A 1 151 ? 5.539 -3.459 6.252 1.00 96.62 151 ARG A C 1
ATOM 1186 O O . ARG A 1 151 ? 4.445 -3.506 5.697 1.00 96.62 151 ARG A O 1
ATOM 1193 N N . VAL A 1 152 ? 6.274 -4.527 6.546 1.00 97.50 152 VAL A N 1
ATOM 1194 C CA . VAL A 1 152 ? 5.824 -5.901 6.343 1.00 97.50 152 VAL A CA 1
ATOM 1195 C C . VAL A 1 152 ? 5.039 -6.359 7.572 1.00 97.50 152 VAL A C 1
ATOM 1197 O O . VAL A 1 152 ? 5.504 -6.243 8.709 1.00 97.50 152 VAL A O 1
ATOM 1200 N N . ILE A 1 153 ? 3.834 -6.863 7.339 1.00 97.25 153 ILE A N 1
ATOM 1201 C CA . ILE A 1 153 ? 2.915 -7.420 8.324 1.00 97.25 153 ILE A CA 1
ATOM 1202 C C . ILE A 1 153 ? 2.589 -8.853 7.904 1.00 97.25 153 ILE A C 1
ATOM 1204 O O . ILE A 1 153 ? 2.368 -9.130 6.726 1.00 97.25 153 ILE A O 1
ATOM 1208 N N . ASP A 1 154 ? 2.552 -9.754 8.885 1.00 97.75 154 ASP A N 1
ATOM 1209 C CA . ASP A 1 154 ? 2.061 -11.119 8.699 1.00 97.75 154 ASP A CA 1
ATOM 1210 C C . ASP A 1 154 ? 0.546 -11.093 8.457 1.00 97.75 154 ASP A C 1
ATOM 1212 O O . ASP A 1 154 ? -0.208 -10.615 9.314 1.00 97.75 154 ASP A O 1
ATOM 1216 N N . ALA A 1 155 ? 0.098 -11.629 7.320 1.00 97.69 155 ALA A N 1
ATOM 1217 C CA . ALA A 1 155 ? -1.314 -11.719 6.960 1.00 97.69 155 ALA A CA 1
ATOM 1218 C C . ALA A 1 155 ? -2.153 -12.466 8.012 1.00 97.69 155 ALA A C 1
ATOM 1220 O O . ALA A 1 155 ? -3.316 -12.137 8.223 1.00 97.69 155 ALA A O 1
ATOM 1221 N N . LYS A 1 156 ? -1.569 -13.419 8.750 1.00 97.19 156 LYS A N 1
ATOM 1222 C CA . LYS A 1 156 ? -2.277 -14.145 9.821 1.00 97.19 156 LYS A CA 1
ATOM 1223 C C . LYS A 1 156 ? -2.498 -13.306 11.077 1.00 97.19 156 LYS A C 1
ATOM 1225 O O . LYS A 1 156 ? -3.308 -13.669 11.923 1.00 97.19 156 LYS A O 1
ATOM 1230 N N . SER A 1 157 ? -1.768 -12.199 11.218 1.00 97.19 157 SER A N 1
ATOM 1231 C CA . SER A 1 157 ? -1.883 -11.292 12.364 1.00 97.19 157 SER A CA 1
ATOM 1232 C C . SER A 1 157 ? -2.980 -10.237 12.204 1.00 97.19 157 SER A C 1
ATOM 1234 O O . SER A 1 157 ? -3.241 -9.490 13.150 1.00 97.19 157 SER A O 1
ATOM 1236 N N . VAL A 1 158 ? -3.606 -10.152 11.026 1.00 97.56 158 VAL A N 1
ATOM 1237 C CA . VAL A 1 158 ? -4.664 -9.183 10.738 1.00 97.56 158 VAL A CA 1
ATOM 1238 C C . VAL A 1 158 ? -6.032 -9.855 10.709 1.00 97.56 158 VAL A C 1
ATOM 1240 O O . VAL A 1 158 ? -6.192 -10.988 10.266 1.00 97.56 158 VAL A O 1
ATOM 1243 N N . VAL A 1 159 ? -7.038 -9.117 11.160 1.00 97.75 159 VAL A N 1
ATOM 1244 C CA . VAL A 1 159 ? -8.451 -9.470 11.032 1.00 97.75 159 VAL A CA 1
ATOM 1245 C C . VAL A 1 159 ? -9.067 -8.517 10.016 1.00 97.75 159 VAL A C 1
ATOM 1247 O O . VAL A 1 159 ? -8.943 -7.301 10.166 1.00 97.75 159 VAL A O 1
ATOM 1250 N N . SER A 1 160 ? -9.720 -9.056 8.990 1.00 96.12 160 SER A N 1
ATOM 1251 C CA . SER A 1 160 ? -10.419 -8.293 7.951 1.00 96.12 160 SER A CA 1
ATOM 1252 C C . SER A 1 160 ? -11.731 -8.984 7.583 1.00 96.12 160 SER A C 1
ATOM 1254 O O . SER A 1 160 ? -11.880 -10.191 7.774 1.00 96.12 160 SER A O 1
ATOM 1256 N N . ALA A 1 161 ? -12.690 -8.221 7.059 1.00 92.44 161 ALA A N 1
ATOM 1257 C CA . ALA A 1 161 ? -13.956 -8.753 6.555 1.00 92.44 161 ALA A CA 1
ATOM 1258 C C . ALA A 1 161 ? -13.926 -9.132 5.067 1.00 92.44 161 ALA A C 1
ATOM 1260 O O . ALA A 1 161 ? -14.909 -9.673 4.558 1.00 92.44 161 ALA A O 1
ATOM 1261 N N . VAL A 1 162 ? -12.823 -8.851 4.373 1.00 95.12 162 VAL A N 1
ATOM 1262 C CA . VAL A 1 162 ? -12.588 -9.236 2.977 1.00 95.12 162 VAL A CA 1
ATOM 1263 C C . VAL A 1 162 ? -11.301 -10.064 2.877 1.00 95.12 162 VAL A C 1
ATOM 1265 O O . VAL A 1 162 ? -10.511 -10.075 3.825 1.00 95.12 162 VAL A O 1
ATOM 1268 N N . PRO A 1 163 ? -11.066 -10.775 1.759 1.00 97.06 163 PRO A N 1
ATOM 1269 C CA . PRO A 1 163 ? -9.826 -11.517 1.568 1.00 97.06 163 PRO A CA 1
ATOM 1270 C C . PRO A 1 163 ? -8.589 -10.626 1.719 1.00 97.06 163 PRO A C 1
ATOM 1272 O O . PRO A 1 163 ? -8.517 -9.542 1.132 1.00 97.06 163 PRO A O 1
ATOM 1275 N N . VAL A 1 164 ? -7.614 -11.115 2.484 1.00 97.88 164 VAL A N 1
ATOM 1276 C CA . VAL A 1 164 ? -6.275 -10.526 2.585 1.00 97.88 164 VAL A CA 1
ATOM 1277 C C . VAL A 1 164 ? -5.445 -11.053 1.422 1.00 97.88 164 VAL A C 1
ATOM 1279 O O . VAL A 1 164 ? -5.367 -12.263 1.213 1.00 97.88 164 VAL A O 1
ATOM 1282 N N . LEU A 1 165 ? -4.854 -10.148 0.652 1.00 97.56 165 LEU A N 1
ATOM 1283 C CA . LEU A 1 165 ? -4.037 -10.461 -0.512 1.00 97.56 165 LEU A CA 1
ATOM 1284 C C . LEU A 1 165 ? -2.558 -10.239 -0.173 1.00 97.56 165 LEU A C 1
ATOM 1286 O O . LEU A 1 165 ? -2.188 -9.192 0.365 1.00 97.56 165 LEU A O 1
ATOM 1290 N N . GLU A 1 166 ? -1.726 -11.218 -0.525 1.00 97.25 166 GLU A N 1
ATOM 1291 C CA . GLU A 1 166 ? -0.267 -11.190 -0.384 1.00 97.25 166 GLU A CA 1
ATOM 1292 C C . GLU A 1 166 ? 0.358 -11.183 -1.788 1.00 97.25 166 GLU A C 1
ATOM 1294 O O . GLU A 1 166 ? 0.565 -12.249 -2.373 1.00 97.25 166 GLU A O 1
ATOM 1299 N N . PRO A 1 167 ? 0.577 -10.001 -2.392 1.00 95.56 167 PRO A N 1
ATOM 1300 C CA . PRO A 1 167 ? 1.090 -9.923 -3.753 1.00 95.56 167 PRO A CA 1
ATOM 1301 C C . PRO A 1 167 ? 2.533 -10.447 -3.845 1.00 95.56 167 PRO A C 1
ATOM 1303 O O . PRO A 1 167 ? 3.321 -10.289 -2.914 1.00 95.56 167 PRO A O 1
ATOM 1306 N N . GLU A 1 168 ? 2.891 -11.042 -4.993 1.00 94.94 168 GLU A N 1
ATOM 1307 C CA . GLU A 1 168 ? 4.252 -11.558 -5.254 1.00 94.94 168 GLU A CA 1
ATOM 1308 C C . GLU A 1 168 ? 5.327 -10.457 -5.165 1.00 94.94 168 GLU A C 1
ATOM 1310 O O . GLU A 1 168 ? 6.472 -10.741 -4.819 1.00 94.94 168 GLU A O 1
ATOM 1315 N N . THR A 1 169 ? 4.964 -9.210 -5.476 1.00 95.56 169 THR A N 1
ATOM 1316 C CA . THR A 1 169 ? 5.791 -8.012 -5.294 1.00 95.56 169 THR A CA 1
ATOM 1317 C C . THR A 1 169 ? 5.059 -7.004 -4.426 1.00 95.56 169 THR A C 1
ATOM 1319 O O . THR A 1 169 ? 3.835 -6.874 -4.500 1.00 95.56 169 THR A O 1
ATOM 1322 N N . TYR A 1 170 ? 5.797 -6.261 -3.599 1.00 97.12 170 TYR A N 1
ATOM 1323 C CA . TYR A 1 170 ? 5.170 -5.263 -2.734 1.00 97.12 170 TYR A CA 1
ATOM 1324 C C . TYR A 1 170 ? 4.434 -4.185 -3.541 1.00 97.12 170 TYR A C 1
ATOM 1326 O O . TYR A 1 170 ? 4.865 -3.839 -4.642 1.00 97.12 170 TYR A O 1
ATOM 1334 N N . PRO A 1 171 ? 3.341 -3.617 -3.007 1.00 95.75 171 PRO A N 1
ATOM 1335 C CA . PRO A 1 171 ? 2.589 -2.592 -3.715 1.00 95.75 171 PRO A CA 1
ATOM 1336 C C . PRO A 1 171 ? 3.396 -1.301 -3.885 1.00 95.75 171 PRO A C 1
ATOM 1338 O O . PRO A 1 171 ? 4.267 -0.964 -3.078 1.00 95.75 171 PRO A O 1
ATOM 1341 N N . GLN A 1 172 ? 3.047 -0.542 -4.924 1.00 94.50 172 GLN A N 1
ATOM 1342 C CA . GLN A 1 172 ? 3.506 0.828 -5.148 1.00 94.50 172 GLN A CA 1
ATOM 1343 C C . GLN A 1 172 ? 5.039 1.001 -5.102 1.00 94.50 172 GLN A C 1
ATOM 1345 O O . GLN A 1 172 ? 5.810 0.165 -5.583 1.00 94.50 172 GLN A O 1
ATOM 1350 N N . GLU A 1 173 ? 5.509 2.119 -4.540 1.00 94.06 173 GLU A N 1
ATOM 1351 C CA . GLU A 1 173 ? 6.923 2.449 -4.413 1.00 94.06 173 GLU A CA 1
ATOM 1352 C C . GLU A 1 173 ? 7.730 1.428 -3.596 1.00 94.06 173 GLU A C 1
ATOM 1354 O O . GLU A 1 173 ? 8.935 1.316 -3.825 1.00 94.06 173 GLU A O 1
ATOM 1359 N N . ALA A 1 174 ? 7.108 0.656 -2.695 1.00 95.62 174 ALA A N 1
ATOM 1360 C CA . ALA A 1 174 ? 7.814 -0.400 -1.966 1.00 95.62 174 ALA A CA 1
ATOM 1361 C C . ALA A 1 174 ? 8.276 -1.526 -2.902 1.00 95.62 174 ALA A C 1
ATOM 1363 O O . ALA A 1 174 ? 9.426 -1.960 -2.810 1.00 95.62 174 ALA A O 1
ATOM 1364 N N . GLY A 1 175 ? 7.434 -1.940 -3.855 1.00 95.69 175 GLY A N 1
ATOM 1365 C CA . GLY A 1 175 ? 7.830 -2.912 -4.876 1.00 95.69 175 GLY A CA 1
ATOM 1366 C C . GLY A 1 175 ? 8.896 -2.362 -5.816 1.00 95.69 175 GLY A C 1
ATOM 1367 O O . GLY A 1 175 ? 9.846 -3.058 -6.163 1.00 95.69 175 GLY A O 1
ATOM 1368 N N . LEU A 1 176 ? 8.815 -1.078 -6.185 1.00 94.56 176 LEU A N 1
ATOM 1369 C CA . LEU A 1 176 ? 9.873 -0.444 -6.982 1.00 94.56 176 LEU A CA 1
ATOM 1370 C C . LEU A 1 176 ? 11.208 -0.436 -6.241 1.00 94.56 176 LEU A C 1
ATOM 1372 O O . LEU A 1 176 ? 12.242 -0.729 -6.837 1.00 94.56 176 LEU A O 1
ATOM 1376 N N . PHE A 1 177 ? 11.192 -0.105 -4.951 1.00 94.25 177 PHE A N 1
ATOM 1377 C CA . PHE A 1 177 ? 12.387 -0.112 -4.120 1.00 94.25 177 PHE A CA 1
ATOM 1378 C C . PHE A 1 177 ? 13.005 -1.513 -4.033 1.00 94.25 177 PHE A C 1
ATOM 1380 O O . PHE A 1 177 ? 14.216 -1.654 -4.200 1.00 94.25 177 PHE A O 1
ATOM 1387 N N . GLU A 1 178 ? 12.190 -2.556 -3.863 1.00 95.19 178 GLU A N 1
ATOM 1388 C CA . GLU A 1 178 ? 12.639 -3.952 -3.908 1.00 95.19 178 GLU A CA 1
ATOM 1389 C C . GLU A 1 178 ? 13.287 -4.311 -5.256 1.00 95.19 178 GLU A C 1
ATOM 1391 O O . GLU A 1 178 ? 14.395 -4.860 -5.305 1.00 95.19 178 GLU A O 1
ATOM 1396 N N . LEU A 1 179 ? 12.645 -3.947 -6.368 1.00 95.88 179 LEU A N 1
ATOM 1397 C CA . LEU A 1 179 ? 13.163 -4.215 -7.708 1.00 95.88 179 LEU A CA 1
ATOM 1398 C C . LEU A 1 179 ? 14.468 -3.454 -7.993 1.00 95.88 179 LEU A C 1
ATOM 1400 O O . LEU A 1 179 ? 15.376 -4.025 -8.603 1.00 95.88 179 LEU A O 1
ATOM 1404 N N . VAL A 1 180 ? 14.600 -2.208 -7.522 1.00 94.56 180 VAL A N 1
ATOM 1405 C CA . VAL A 1 180 ? 15.850 -1.432 -7.606 1.00 94.56 180 VAL A CA 1
ATOM 1406 C C . VAL A 1 180 ? 16.944 -2.098 -6.781 1.00 94.56 180 VAL A C 1
ATOM 1408 O O . VAL A 1 180 ? 18.042 -2.332 -7.285 1.00 94.56 180 VAL A O 1
ATOM 1411 N N . LYS A 1 181 ? 16.645 -2.459 -5.529 1.00 93.56 181 LYS A N 1
ATOM 1412 C CA . LYS A 1 181 ? 17.603 -3.088 -4.612 1.00 93.56 181 LYS A CA 1
ATOM 1413 C C . LYS A 1 181 ? 18.112 -4.428 -5.141 1.00 93.56 181 LYS A C 1
ATOM 1415 O O . LYS A 1 181 ? 19.285 -4.747 -4.972 1.00 93.56 181 LYS A O 1
ATOM 1420 N N . SER A 1 182 ? 17.253 -5.200 -5.803 1.00 96.00 182 SER A N 1
ATOM 1421 C CA . SER A 1 182 ? 17.646 -6.466 -6.432 1.00 96.00 182 SER A CA 1
ATOM 1422 C C . SER A 1 182 ? 18.409 -6.288 -7.755 1.00 96.00 182 SER A C 1
ATOM 1424 O O . SER A 1 182 ? 18.948 -7.267 -8.277 1.00 96.00 182 SER A O 1
ATOM 1426 N N . GLY A 1 183 ? 18.443 -5.073 -8.317 1.00 95.75 183 GLY A N 1
ATOM 1427 C CA . GLY A 1 183 ? 19.027 -4.761 -9.623 1.00 95.75 183 GLY A CA 1
ATOM 1428 C C . GLY A 1 183 ? 18.165 -5.175 -10.821 1.00 95.75 183 GLY A C 1
ATOM 1429 O O . GLY A 1 183 ? 18.648 -5.150 -11.954 1.00 95.75 183 GLY A O 1
ATOM 1430 N N . ALA A 1 184 ? 16.909 -5.571 -10.590 1.00 97.56 184 ALA A N 1
ATOM 1431 C CA . ALA A 1 184 ? 15.982 -5.968 -11.649 1.00 97.56 184 ALA A CA 1
ATOM 1432 C C . ALA A 1 184 ? 15.456 -4.775 -12.462 1.00 97.56 184 ALA A C 1
ATOM 1434 O O . ALA A 1 184 ? 15.117 -4.908 -13.640 1.00 97.56 184 ALA A O 1
ATOM 1435 N N . ILE A 1 185 ? 15.430 -3.601 -11.829 1.00 96.94 185 ILE A N 1
ATOM 1436 C CA . ILE A 1 185 ? 15.241 -2.315 -12.492 1.00 96.94 185 ILE A CA 1
ATOM 1437 C C . ILE A 1 185 ? 16.291 -1.318 -12.003 1.00 96.94 185 ILE A C 1
ATOM 1439 O O . ILE A 1 185 ? 16.891 -1.493 -10.944 1.00 96.94 185 ILE A O 1
ATOM 1443 N N . ARG A 1 186 ? 16.501 -0.241 -12.758 1.00 95.88 186 ARG A N 1
ATOM 1444 C CA . ARG A 1 186 ? 17.332 0.890 -12.324 1.00 95.88 186 ARG A CA 1
ATOM 1445 C C . ARG A 1 186 ? 16.912 2.183 -12.994 1.00 95.88 186 ARG A C 1
ATOM 1447 O O . ARG A 1 186 ? 16.343 2.160 -14.081 1.00 95.88 186 ARG A O 1
ATOM 1454 N N . GLU A 1 187 ? 17.245 3.309 -12.383 1.00 94.06 187 GLU A N 1
ATOM 1455 C CA . GLU A 1 187 ? 17.088 4.605 -13.039 1.00 94.06 187 GLU A CA 1
ATOM 1456 C C . GLU A 1 187 ? 18.032 4.713 -14.253 1.00 94.06 187 GLU A C 1
ATOM 1458 O O . GLU A 1 187 ? 19.167 4.206 -14.217 1.00 94.06 187 GLU A O 1
ATOM 1463 N N . PRO A 1 188 ? 17.587 5.348 -15.351 1.00 94.75 188 PRO A N 1
ATOM 1464 C CA . PRO A 1 188 ? 18.473 5.656 -16.459 1.00 94.75 188 PRO A CA 1
ATOM 1465 C C . PRO A 1 188 ? 19.507 6.706 -16.037 1.00 94.75 188 PRO A C 1
ATOM 1467 O O . PRO A 1 188 ? 19.192 7.695 -15.374 1.00 94.75 188 PRO A O 1
ATOM 1470 N N . LYS A 1 189 ? 20.755 6.539 -16.477 1.00 95.31 189 LYS A N 1
ATOM 1471 C CA . LYS A 1 189 ? 21.783 7.576 -16.335 1.00 95.31 189 LYS A CA 1
ATOM 1472 C C . LYS A 1 189 ? 21.430 8.777 -17.214 1.00 95.31 189 LYS A C 1
ATOM 1474 O O . LYS A 1 189 ? 20.734 8.656 -18.227 1.00 95.31 189 LYS A O 1
ATOM 1479 N N . ARG A 1 190 ? 21.962 9.954 -16.872 1.00 93.75 190 ARG A N 1
ATOM 1480 C CA . ARG A 1 190 ? 21.769 11.172 -17.673 1.00 93.75 190 ARG A CA 1
ATOM 1481 C C . ARG A 1 190 ? 22.175 10.923 -19.133 1.00 93.75 190 ARG A C 1
ATOM 1483 O O . ARG A 1 190 ? 23.311 10.552 -19.402 1.00 93.75 190 ARG A O 1
ATOM 1490 N N . GLY A 1 191 ? 21.238 11.137 -20.058 1.00 93.75 191 GLY A N 1
ATOM 1491 C CA . GLY A 1 191 ? 21.444 10.953 -21.501 1.00 93.75 191 GLY A CA 1
ATOM 1492 C C . GLY A 1 191 ? 21.403 9.501 -21.995 1.00 93.75 191 GLY A C 1
ATOM 1493 O O . GLY A 1 191 ? 21.433 9.285 -23.202 1.00 93.75 191 GLY A O 1
ATOM 1494 N N . GLU A 1 192 ? 21.284 8.508 -21.108 1.00 95.62 192 GLU A N 1
ATOM 1495 C CA . GLU A 1 192 ? 21.305 7.090 -21.490 1.00 95.62 192 GLU A CA 1
ATOM 1496 C C . GLU A 1 192 ? 20.139 6.720 -22.405 1.00 95.62 192 GLU A C 1
ATOM 1498 O O . GLU A 1 192 ? 20.354 6.097 -23.437 1.00 95.62 192 GLU A O 1
ATOM 1503 N N . VAL A 1 193 ? 18.920 7.156 -22.077 1.00 94.50 193 VAL A N 1
ATOM 1504 C CA . VAL A 1 193 ? 17.734 6.877 -22.905 1.00 94.50 193 VAL A CA 1
ATOM 1505 C C . VAL A 1 193 ? 17.895 7.464 -24.308 1.00 94.50 193 VAL A C 1
ATOM 1507 O O . VAL A 1 193 ? 17.620 6.783 -25.287 1.00 94.50 193 VAL A O 1
ATOM 1510 N N . ALA A 1 194 ? 18.393 8.699 -24.424 1.00 92.88 194 ALA A N 1
ATOM 1511 C CA . ALA A 1 194 ? 18.623 9.328 -25.724 1.00 92.88 194 ALA A CA 1
ATOM 1512 C C . ALA A 1 194 ? 19.659 8.552 -26.551 1.00 92.88 194 ALA A C 1
ATOM 1514 O O . ALA A 1 194 ? 19.445 8.330 -27.740 1.00 92.88 194 ALA A O 1
ATOM 1515 N N . LYS A 1 195 ? 20.740 8.090 -25.908 1.00 94.56 195 LYS A N 1
ATOM 1516 C CA . LYS A 1 195 ? 21.753 7.255 -26.555 1.00 94.56 195 LYS A CA 1
ATOM 1517 C C . LYS A 1 195 ? 21.172 5.921 -27.028 1.00 94.56 195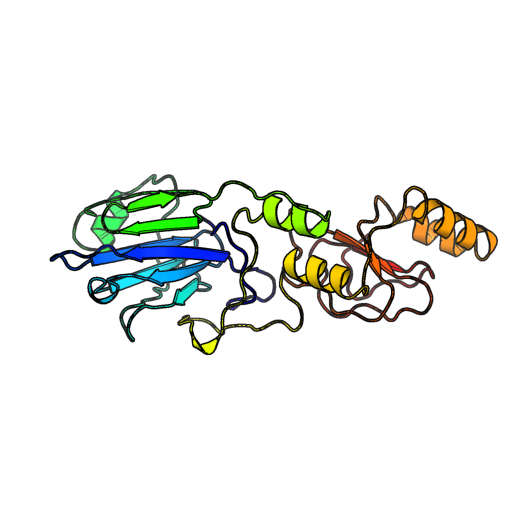 LYS A C 1
ATOM 1519 O O . LYS A 1 195 ? 21.367 5.569 -28.179 1.00 94.56 195 LYS A O 1
ATOM 1524 N N . LEU A 1 196 ? 20.411 5.225 -26.182 1.00 94.38 196 LEU A N 1
ATOM 1525 C CA . LEU A 1 196 ? 19.764 3.957 -26.541 1.00 94.38 196 LEU A CA 1
ATOM 1526 C C . LEU A 1 196 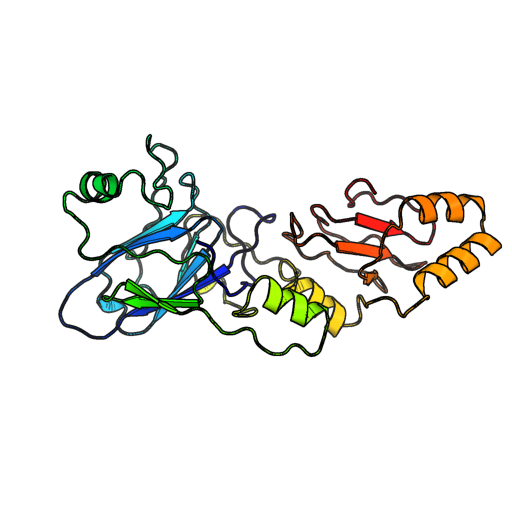? 18.843 4.101 -27.761 1.00 94.38 196 LEU A C 1
ATOM 1528 O O . LEU A 1 196 ? 18.804 3.220 -28.614 1.00 94.38 196 LEU A O 1
ATOM 1532 N N . ILE A 1 197 ? 18.118 5.216 -27.855 1.00 92.12 197 ILE A N 1
ATOM 1533 C CA . ILE A 1 197 ? 17.245 5.503 -28.997 1.00 92.12 197 ILE A CA 1
ATOM 1534 C C . ILE A 1 197 ? 18.039 5.841 -30.256 1.00 92.12 197 ILE A C 1
ATOM 1536 O O . ILE A 1 197 ? 17.626 5.451 -31.344 1.00 92.12 197 ILE A O 1
ATOM 1540 N N . GLU A 1 198 ? 19.163 6.542 -30.136 1.00 93.06 198 GLU A N 1
ATOM 1541 C CA . GLU A 1 198 ? 20.036 6.813 -31.279 1.00 93.06 198 GLU A CA 1
ATOM 1542 C C . GLU A 1 198 ? 20.717 5.538 -31.790 1.00 93.06 198 GLU A C 1
ATOM 1544 O O . GLU A 1 198 ? 20.703 5.277 -32.991 1.00 93.06 198 GLU A O 1
ATOM 1549 N N . ASP A 1 199 ? 21.216 4.695 -30.885 1.00 93.31 199 ASP A N 1
ATOM 1550 C CA . ASP A 1 199 ? 21.788 3.390 -31.225 1.00 93.31 199 ASP A CA 1
ATOM 1551 C C . ASP A 1 199 ? 20.737 2.515 -31.942 1.00 93.31 199 ASP A C 1
ATOM 1553 O O . ASP A 1 199 ? 21.027 1.897 -32.968 1.00 93.31 199 ASP A O 1
ATOM 1557 N N . LEU A 1 200 ? 19.486 2.521 -31.461 1.00 92.94 200 LEU A N 1
ATOM 1558 C CA . LEU A 1 200 ? 18.365 1.858 -32.132 1.00 92.94 200 LEU A CA 1
ATOM 1559 C C . LEU A 1 200 ? 18.063 2.484 -33.498 1.00 92.94 200 LEU A C 1
ATOM 1561 O O . LEU A 1 200 ? 17.811 1.752 -34.446 1.00 92.94 200 LEU A O 1
ATOM 1565 N N . ARG A 1 201 ? 18.099 3.814 -33.629 1.00 93.19 201 ARG A N 1
ATOM 1566 C CA . ARG A 1 201 ? 17.841 4.521 -34.895 1.00 93.19 201 ARG A CA 1
ATOM 1567 C C . ARG A 1 201 ? 18.849 4.152 -35.971 1.00 93.19 201 ARG A C 1
ATOM 1569 O O . ARG A 1 201 ? 18.461 4.024 -37.127 1.00 93.19 201 ARG A O 1
ATOM 1576 N N . GLN A 1 202 ? 20.110 3.961 -35.601 1.00 92.88 202 GLN A N 1
ATOM 1577 C CA . GLN A 1 202 ? 21.151 3.526 -36.531 1.00 92.88 202 GLN A CA 1
ATOM 1578 C C . GLN A 1 202 ? 20.937 2.086 -37.013 1.00 92.88 202 GLN A C 1
ATOM 1580 O O . GLN A 1 202 ? 21.283 1.766 -38.147 1.00 92.88 202 GLN A O 1
ATOM 1585 N N . GLN A 1 203 ? 20.354 1.226 -36.173 1.00 91.50 203 GLN A N 1
ATOM 1586 C CA . GLN A 1 203 ? 20.095 -0.181 -36.494 1.00 91.50 203 GLN A CA 1
ATOM 1587 C C . GLN A 1 203 ? 18.762 -0.388 -37.228 1.00 91.50 203 GLN A C 1
ATOM 1589 O O . GLN A 1 203 ? 18.689 -1.165 -38.176 1.00 91.50 203 GLN A O 1
ATOM 1594 N N . ASP A 1 204 ? 17.706 0.297 -36.788 1.00 91.88 204 ASP A N 1
ATOM 1595 C CA . ASP A 1 204 ? 16.342 0.188 -37.301 1.00 91.88 204 ASP A CA 1
ATOM 1596 C C . ASP A 1 204 ? 15.600 1.538 -37.144 1.00 91.88 204 ASP A C 1
ATOM 1598 O O . ASP A 1 204 ? 14.911 1.780 -36.142 1.00 91.88 204 ASP A O 1
ATOM 1602 N N . PRO A 1 205 ? 15.714 2.445 -38.137 1.00 89.38 205 PRO A N 1
ATOM 1603 C CA . PRO A 1 205 ? 15.098 3.772 -38.082 1.00 89.38 205 PRO A CA 1
ATOM 1604 C C . PRO A 1 205 ? 13.577 3.737 -37.891 1.00 89.38 205 PRO A C 1
ATOM 1606 O O . PRO A 1 205 ? 13.006 4.618 -37.246 1.00 89.38 205 PRO A O 1
ATOM 1609 N N . SER A 1 206 ? 12.912 2.718 -38.446 1.00 86.94 206 SER A N 1
ATOM 1610 C CA . SER A 1 206 ? 11.456 2.581 -38.385 1.00 86.94 206 SER A CA 1
ATOM 1611 C C . SER A 1 206 ? 10.982 2.302 -36.958 1.00 86.94 206 SER A C 1
ATOM 1613 O O . SER A 1 206 ? 10.089 2.990 -36.456 1.00 86.94 206 SER A O 1
ATOM 1615 N N . LYS A 1 207 ? 11.649 1.373 -36.262 1.00 86.75 207 LYS A N 1
ATOM 1616 C CA . LYS A 1 207 ? 11.372 1.071 -34.855 1.00 86.75 207 LYS A CA 1
ATOM 1617 C C . LYS A 1 207 ? 11.750 2.219 -33.941 1.00 86.75 207 LYS A C 1
ATOM 1619 O O . LYS A 1 207 ? 11.009 2.517 -33.011 1.00 86.75 207 LYS A O 1
ATOM 1624 N N . ALA A 1 208 ? 12.860 2.901 -34.211 1.00 84.50 208 ALA A N 1
ATOM 1625 C CA . ALA A 1 208 ? 13.257 4.050 -33.407 1.00 84.50 208 ALA A CA 1
ATOM 1626 C C . ALA A 1 208 ? 12.206 5.166 -33.425 1.00 84.50 208 ALA A C 1
ATOM 1628 O O . ALA A 1 208 ? 11.945 5.772 -32.387 1.00 84.50 208 ALA A O 1
ATOM 1629 N N . ASN A 1 209 ? 11.558 5.412 -34.567 1.00 83.88 209 ASN A N 1
ATOM 1630 C CA . ASN A 1 209 ? 10.462 6.376 -34.651 1.00 83.88 209 ASN A CA 1
ATOM 1631 C C . ASN A 1 209 ? 9.255 5.936 -33.807 1.00 83.88 209 ASN A C 1
ATOM 1633 O O . ASN A 1 209 ? 8.744 6.741 -33.027 1.00 83.88 209 ASN A O 1
ATOM 1637 N N . ASP A 1 210 ? 8.866 4.659 -33.879 1.00 83.81 210 ASP A N 1
ATOM 1638 C CA . ASP A 1 210 ? 7.777 4.103 -33.065 1.00 83.81 210 ASP A CA 1
ATOM 1639 C C . ASP A 1 210 ? 8.069 4.246 -31.562 1.00 83.81 210 ASP A C 1
ATOM 1641 O O . ASP A 1 210 ? 7.284 4.831 -30.817 1.00 83.81 210 ASP A O 1
ATOM 1645 N N . VAL A 1 211 ? 9.252 3.813 -31.123 1.00 83.50 211 VAL A N 1
ATOM 1646 C CA . VAL A 1 211 ? 9.669 3.866 -29.717 1.00 83.50 211 VAL A CA 1
ATOM 1647 C C . VAL A 1 211 ? 9.799 5.313 -29.227 1.00 83.50 211 VAL A C 1
ATOM 1649 O O . VAL A 1 211 ? 9.280 5.655 -28.165 1.00 83.50 211 VAL A O 1
ATOM 1652 N N . SER A 1 212 ? 10.446 6.193 -29.998 1.00 81.50 212 SER A N 1
ATOM 1653 C CA . SER A 1 212 ? 10.657 7.594 -29.603 1.00 81.50 212 SER A CA 1
ATOM 1654 C C . SER A 1 212 ? 9.353 8.367 -29.402 1.00 81.50 212 SER A C 1
ATOM 1656 O O . SER A 1 212 ? 9.277 9.184 -28.489 1.00 81.50 212 SER A O 1
ATOM 1658 N N . SER A 1 213 ? 8.309 8.061 -30.180 1.00 79.06 213 SER A N 1
ATOM 1659 C CA . SER A 1 213 ? 6.992 8.690 -30.030 1.00 79.06 213 SER A CA 1
ATOM 1660 C C . SER A 1 213 ? 6.252 8.295 -28.746 1.00 79.06 213 SER A C 1
ATOM 1662 O O . SER A 1 213 ? 5.318 8.986 -28.357 1.00 79.06 213 SER A O 1
ATOM 1664 N N . ARG A 1 214 ? 6.684 7.222 -28.067 1.00 78.44 214 ARG A N 1
ATOM 1665 C CA . ARG A 1 214 ? 6.083 6.713 -26.821 1.00 78.44 214 ARG A CA 1
ATOM 1666 C C . ARG A 1 214 ? 6.905 7.028 -25.572 1.00 78.44 214 ARG A C 1
ATOM 1668 O O . ARG A 1 214 ? 6.429 6.851 -24.452 1.00 78.44 214 ARG A O 1
ATOM 1675 N N . ILE A 1 215 ? 8.146 7.484 -25.735 1.00 76.44 215 ILE A N 1
ATOM 1676 C CA . ILE A 1 215 ? 9.058 7.743 -24.620 1.00 76.44 215 ILE A CA 1
ATOM 1677 C C . ILE A 1 215 ? 9.060 9.234 -24.285 1.00 76.44 215 ILE A C 1
ATOM 1679 O O . ILE A 1 215 ? 9.949 9.995 -24.662 1.00 76.44 215 ILE A O 1
ATOM 1683 N N . PHE A 1 216 ? 8.074 9.651 -23.496 1.00 68.00 216 PHE A N 1
ATOM 1684 C CA . PHE A 1 216 ? 8.114 10.936 -22.802 1.00 68.00 216 PHE A CA 1
ATOM 1685 C C . PHE A 1 216 ? 8.443 10.673 -21.335 1.00 68.00 216 PHE A C 1
ATOM 1687 O O . PHE A 1 216 ? 7.562 10.320 -20.557 1.00 68.00 216 PHE A O 1
ATOM 1694 N N . SER A 1 217 ? 9.717 10.845 -20.961 1.00 84.06 217 SER A N 1
ATOM 1695 C CA . SER A 1 217 ? 10.308 10.532 -19.642 1.00 84.06 217 SER A CA 1
ATOM 1696 C C . SER A 1 217 ? 10.273 9.040 -19.261 1.00 84.06 217 SER A C 1
ATOM 1698 O O . SER A 1 217 ? 9.218 8.428 -19.174 1.00 84.06 217 SER A O 1
ATOM 1700 N N . VAL A 1 218 ? 11.437 8.440 -19.001 1.00 92.19 218 VAL A N 1
ATOM 1701 C CA . VAL A 1 218 ? 11.543 7.069 -18.469 1.00 92.19 218 VAL A CA 1
ATOM 1702 C C . VAL A 1 218 ? 11.951 7.157 -17.009 1.00 92.19 218 VAL A C 1
ATOM 1704 O O . VAL A 1 218 ? 12.942 7.816 -16.699 1.00 92.19 218 VAL A O 1
ATOM 1707 N N . ASN A 1 219 ? 11.211 6.489 -16.125 1.00 93.50 219 ASN A N 1
ATOM 1708 C CA . ASN A 1 219 ? 11.580 6.402 -14.715 1.00 93.50 219 ASN A CA 1
ATOM 1709 C C . ASN A 1 219 ? 12.580 5.268 -14.482 1.00 93.50 219 ASN A C 1
ATOM 1711 O O . ASN A 1 219 ? 13.572 5.464 -13.789 1.00 93.50 219 ASN A O 1
ATOM 1715 N N . TYR A 1 220 ? 12.337 4.101 -15.085 1.00 95.75 220 TYR A N 1
ATOM 1716 C CA . TYR A 1 220 ? 13.147 2.906 -14.858 1.00 95.75 220 TYR A CA 1
ATOM 1717 C C . TYR A 1 220 ? 13.451 2.145 -16.148 1.00 95.75 220 TYR A C 1
ATOM 1719 O O . TYR A 1 220 ? 12.606 2.020 -17.033 1.00 95.75 220 TYR A O 1
ATOM 1727 N N . LEU A 1 221 ? 14.659 1.593 -16.221 1.00 97.31 221 LEU A N 1
ATOM 1728 C CA . LEU A 1 221 ? 15.052 0.572 -17.185 1.00 97.31 221 LEU A CA 1
ATOM 1729 C C . LEU A 1 221 ? 14.855 -0.804 -16.548 1.00 97.31 221 LEU A C 1
ATOM 1731 O O . LEU A 1 221 ? 15.362 -1.036 -15.449 1.00 97.31 221 LEU A O 1
ATOM 1735 N N . ILE A 1 222 ? 14.155 -1.706 -17.235 1.00 97.75 222 ILE A N 1
ATOM 1736 C CA . ILE A 1 222 ? 13.964 -3.096 -16.804 1.00 97.75 222 ILE A CA 1
ATOM 1737 C C . ILE A 1 222 ? 15.070 -3.946 -17.428 1.00 97.75 222 ILE A C 1
ATOM 1739 O O . ILE A 1 222 ? 15.236 -3.961 -18.649 1.00 97.75 222 ILE A O 1
ATOM 1743 N N . THR A 1 223 ? 15.845 -4.625 -16.583 1.00 98.00 223 THR A N 1
ATOM 1744 C CA . THR A 1 223 ? 17.085 -5.318 -16.977 1.00 98.00 223 THR A CA 1
ATOM 1745 C C . THR A 1 223 ? 16.944 -6.838 -17.031 1.00 98.00 223 THR A C 1
ATOM 1747 O O . THR A 1 223 ? 17.808 -7.505 -17.596 1.00 98.00 223 THR A O 1
ATOM 1750 N N . ARG A 1 224 ? 15.873 -7.393 -16.455 1.00 97.69 224 ARG A N 1
ATOM 1751 C CA . ARG A 1 224 ? 15.535 -8.824 -16.457 1.00 97.69 224 ARG A CA 1
ATOM 1752 C C . ARG A 1 224 ? 14.039 -9.017 -16.203 1.00 97.69 224 ARG A C 1
ATOM 1754 O O . ARG A 1 224 ? 13.328 -8.042 -15.986 1.00 97.69 224 ARG A O 1
ATOM 1761 N N . GLU A 1 225 ? 13.575 -10.261 -16.242 1.00 97.44 225 GLU A N 1
ATOM 1762 C CA . GLU A 1 225 ? 12.181 -10.605 -15.944 1.00 97.44 225 GLU A CA 1
ATOM 1763 C C . GLU A 1 225 ? 11.764 -10.113 -14.548 1.00 97.44 225 GLU A C 1
ATOM 1765 O O . GLU A 1 225 ? 12.504 -10.280 -13.573 1.00 97.44 225 GLU A O 1
ATOM 1770 N N . ILE A 1 226 ? 10.582 -9.496 -14.472 1.00 97.50 226 ILE A N 1
ATOM 1771 C CA . ILE A 1 226 ? 9.992 -8.966 -13.240 1.00 97.50 226 ILE A CA 1
ATOM 1772 C C . ILE A 1 226 ? 8.475 -9.144 -13.232 1.00 97.50 226 ILE A C 1
ATOM 1774 O O . ILE A 1 226 ? 7.839 -9.359 -14.267 1.00 97.50 226 ILE A O 1
ATOM 1778 N N . ILE A 1 227 ? 7.904 -8.938 -12.050 1.00 96.69 227 ILE A N 1
ATOM 1779 C CA . ILE A 1 227 ? 6.488 -8.648 -11.853 1.00 96.69 227 ILE A CA 1
ATOM 1780 C C . ILE A 1 227 ? 6.395 -7.184 -11.450 1.00 96.69 227 ILE A C 1
ATOM 1782 O O . ILE A 1 227 ? 7.109 -6.736 -10.551 1.00 96.69 227 ILE A O 1
ATOM 1786 N N . LEU A 1 228 ? 5.543 -6.426 -12.123 1.00 95.56 228 LEU A N 1
ATOM 1787 C CA . LEU A 1 228 ? 5.308 -5.033 -11.787 1.00 95.56 228 LEU A CA 1
ATOM 1788 C C . LEU A 1 228 ? 4.604 -4.931 -10.426 1.00 95.56 228 LEU A C 1
ATOM 1790 O O . LEU A 1 228 ? 3.707 -5.732 -10.153 1.00 95.56 228 LEU A O 1
ATOM 1794 N N . PRO A 1 229 ? 4.997 -3.967 -9.574 1.00 94.88 229 PRO A N 1
ATOM 1795 C CA . PRO A 1 229 ? 4.299 -3.698 -8.322 1.00 94.88 229 PRO A CA 1
ATOM 1796 C C . PRO A 1 229 ? 2.809 -3.435 -8.573 1.00 94.88 229 PRO A C 1
ATOM 1798 O O . PRO A 1 229 ? 2.488 -2.671 -9.488 1.00 94.88 229 PRO A O 1
ATOM 1801 N N . PRO A 1 230 ? 1.893 -4.007 -7.775 1.00 94.31 230 PRO A N 1
ATOM 1802 C CA . PRO A 1 230 ? 0.483 -3.662 -7.866 1.00 94.31 230 PRO A CA 1
ATOM 1803 C C . PRO A 1 230 ? 0.221 -2.234 -7.364 1.00 94.31 230 PRO A C 1
ATOM 1805 O O . PRO A 1 230 ? 1.080 -1.573 -6.773 1.00 94.31 230 PRO A O 1
ATOM 1808 N N . ALA A 1 231 ? -1.008 -1.763 -7.579 1.00 91.94 231 ALA A N 1
ATOM 1809 C CA . ALA A 1 231 ? -1.507 -0.470 -7.106 1.00 91.94 231 ALA A CA 1
ATOM 1810 C C . ALA A 1 231 ? -0.773 0.783 -7.639 1.00 91.94 231 ALA A C 1
ATOM 1812 O O . ALA A 1 231 ? -0.788 1.844 -7.011 1.00 91.94 231 ALA A O 1
ATOM 1813 N N . MET A 1 232 ? -0.1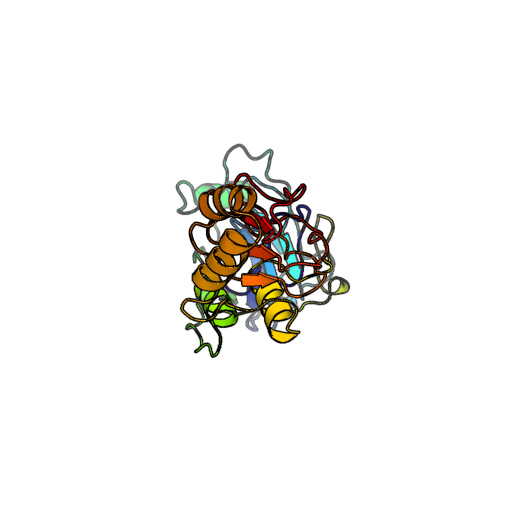97 0.695 -8.840 1.00 90.38 232 MET A N 1
ATOM 1814 C CA . MET A 1 232 ? 0.521 1.774 -9.537 1.00 90.38 232 MET A CA 1
ATOM 1815 C C . MET A 1 232 ? -0.415 2.773 -10.258 1.00 90.38 232 MET A C 1
ATOM 1817 O O . MET A 1 232 ? -0.259 3.074 -11.444 1.00 90.38 232 MET A O 1
ATOM 1821 N N . PHE A 1 233 ? -1.413 3.301 -9.546 1.00 86.81 233 PHE A N 1
ATOM 1822 C CA . PHE A 1 233 ? -2.428 4.221 -10.085 1.00 86.81 233 PHE A CA 1
ATOM 1823 C C . PHE A 1 233 ? -2.226 5.672 -9.615 1.00 86.81 233 PHE A C 1
ATOM 1825 O O . PHE A 1 233 ? -1.543 5.951 -8.630 1.00 86.81 233 PHE A O 1
ATOM 1832 N N . GLY A 1 234 ? -2.835 6.628 -10.323 1.00 83.88 234 GLY A N 1
ATOM 1833 C CA . GLY A 1 234 ? -2.816 8.048 -9.940 1.00 83.88 234 GLY A CA 1
ATOM 1834 C C . GLY A 1 234 ? -1.400 8.639 -9.868 1.00 83.88 234 GLY A C 1
ATOM 1835 O O . GLY A 1 234 ? -0.617 8.493 -10.805 1.00 83.88 234 GLY A O 1
ATOM 1836 N N . GLY A 1 235 ? -1.060 9.298 -8.755 1.00 84.12 235 GLY A N 1
ATOM 1837 C CA . GLY A 1 235 ? 0.266 9.902 -8.533 1.00 84.12 235 GLY A CA 1
ATOM 1838 C C . GLY A 1 235 ? 1.431 8.902 -8.493 1.00 84.12 235 GLY A C 1
ATOM 1839 O O . GLY A 1 235 ? 2.591 9.298 -8.597 1.00 84.12 235 GLY A O 1
ATOM 1840 N N . HIS A 1 236 ? 1.132 7.605 -8.401 1.00 84.69 236 HIS A N 1
ATOM 1841 C CA . HIS A 1 236 ? 2.130 6.543 -8.323 1.00 84.69 236 HIS A CA 1
ATOM 1842 C C . HIS A 1 236 ? 2.589 6.035 -9.692 1.00 84.69 236 HIS A C 1
ATOM 1844 O O . HIS A 1 236 ? 3.543 5.262 -9.741 1.00 84.69 236 HIS A O 1
ATOM 1850 N N . LEU A 1 237 ? 1.982 6.477 -10.803 1.00 88.44 237 LEU A N 1
ATOM 1851 C CA . LEU A 1 237 ? 2.319 5.985 -12.145 1.00 88.44 237 LEU A CA 1
ATOM 1852 C C . LEU A 1 237 ? 3.824 6.086 -12.443 1.00 88.44 237 LEU A C 1
ATOM 1854 O O . LEU A 1 237 ? 4.494 7.040 -12.033 1.00 88.44 237 LEU A O 1
ATOM 1858 N N . LYS A 1 238 ? 4.360 5.099 -13.170 1.00 91.75 238 LYS A N 1
ATOM 1859 C CA . LYS A 1 238 ? 5.754 5.074 -13.636 1.00 91.75 238 LYS A CA 1
ATOM 1860 C C . LYS A 1 238 ? 5.831 4.603 -15.081 1.00 91.75 238 LYS A C 1
ATOM 1862 O O . LYS A 1 238 ? 4.976 3.863 -15.563 1.00 91.75 238 LYS A O 1
ATOM 1867 N N . ARG A 1 239 ? 6.883 5.044 -15.763 1.00 92.38 239 ARG A N 1
ATOM 1868 C CA . ARG A 1 239 ? 7.208 4.656 -17.133 1.00 92.38 239 ARG A CA 1
ATOM 1869 C C . ARG A 1 239 ? 8.454 3.788 -17.144 1.00 92.38 239 ARG A C 1
ATOM 1871 O O . ARG A 1 239 ? 9.497 4.183 -16.611 1.00 92.38 239 ARG A O 1
ATOM 1878 N N . PHE A 1 240 ? 8.336 2.629 -17.771 1.00 94.50 240 PHE A N 1
ATOM 1879 C CA . PHE A 1 240 ? 9.376 1.620 -17.845 1.00 94.50 240 PHE A CA 1
ATOM 1880 C C . PHE A 1 240 ? 9.850 1.451 -19.283 1.00 94.50 240 PHE A C 1
ATOM 1882 O O . PHE A 1 240 ? 9.037 1.378 -20.204 1.00 94.50 240 PHE A O 1
ATOM 1889 N N . LEU A 1 241 ? 11.165 1.348 -19.463 1.00 95.50 241 LEU A N 1
ATOM 1890 C CA . LEU A 1 241 ? 11.775 0.934 -20.721 1.00 95.50 241 LEU A CA 1
ATOM 1891 C C . LEU A 1 241 ? 12.388 -0.456 -20.545 1.00 95.50 241 LEU A C 1
ATOM 1893 O O . LEU A 1 241 ? 13.330 -0.635 -19.773 1.00 95.50 241 LEU A O 1
ATOM 1897 N N . VAL A 1 242 ? 11.849 -1.439 -21.256 1.00 96.38 242 VAL A N 1
ATOM 1898 C CA . VAL A 1 242 ? 12.338 -2.818 -21.258 1.00 96.38 242 VAL A CA 1
ATOM 1899 C C . VAL A 1 242 ? 13.525 -2.921 -22.209 1.00 96.38 242 VAL A C 1
ATOM 1901 O O . VAL A 1 242 ? 13.412 -2.576 -23.390 1.00 96.38 242 VAL A O 1
ATOM 1904 N N . LEU A 1 243 ? 14.674 -3.362 -21.690 1.00 96.69 243 LEU A N 1
ATOM 1905 C CA . LEU A 1 243 ? 15.888 -3.507 -22.489 1.00 96.69 243 LEU A CA 1
ATOM 1906 C C . LEU A 1 243 ? 15.799 -4.706 -23.458 1.00 96.69 243 LEU A C 1
ATOM 1908 O O . LEU A 1 243 ? 15.022 -5.635 -23.224 1.00 96.69 243 LEU A O 1
ATOM 1912 N N . PRO A 1 244 ? 16.584 -4.710 -24.552 1.00 93.94 244 PRO A N 1
ATOM 1913 C CA . PRO A 1 244 ? 16.545 -5.781 -25.543 1.00 93.94 244 PRO A CA 1
ATOM 1914 C C . PRO A 1 244 ? 16.809 -7.156 -24.922 1.00 93.94 244 PRO A C 1
ATOM 1916 O O . PRO A 1 244 ? 17.683 -7.305 -24.070 1.00 93.94 244 PRO A O 1
ATOM 1919 N N . GLY A 1 245 ? 16.050 -8.162 -25.361 1.00 94.31 245 GLY A N 1
ATOM 1920 C CA . GLY A 1 245 ? 16.158 -9.539 -24.863 1.00 94.31 245 GLY A CA 1
ATOM 1921 C C . GLY A 1 245 ? 15.478 -9.796 -23.514 1.00 94.31 245 GLY A C 1
ATOM 1922 O O . GLY A 1 245 ? 15.399 -10.948 -23.094 1.00 94.31 245 GLY A O 1
ATOM 1923 N N . VAL A 1 246 ? 14.945 -8.767 -22.849 1.00 97.25 246 VAL A N 1
ATOM 1924 C CA . VAL A 1 246 ? 14.195 -8.936 -21.601 1.00 97.25 246 VAL A CA 1
ATOM 1925 C C . VAL A 1 246 ? 12.742 -9.359 -21.909 1.00 97.25 246 VAL A C 1
ATOM 1927 O O . VAL A 1 246 ? 12.109 -8.773 -22.803 1.00 97.25 246 VAL A O 1
ATOM 1930 N N . PRO A 1 247 ? 12.199 -10.383 -21.214 1.00 95.88 247 PRO A N 1
ATOM 1931 C CA . PRO A 1 247 ? 10.795 -10.781 -21.339 1.00 95.88 247 PRO A CA 1
ATOM 1932 C C . PRO A 1 247 ? 9.814 -9.657 -20.981 1.00 95.88 247 PRO A C 1
ATOM 1934 O O . PRO A 1 247 ? 10.172 -8.691 -20.308 1.00 95.88 247 PRO A O 1
ATOM 1937 N N . GLU A 1 248 ? 8.561 -9.786 -21.426 1.00 94.81 248 GLU A N 1
ATOM 1938 C CA . GLU A 1 248 ? 7.503 -8.858 -21.013 1.00 94.81 248 GLU A CA 1
ATOM 1939 C C . GLU A 1 248 ? 7.274 -8.947 -19.494 1.00 94.81 248 GLU A C 1
ATOM 1941 O O . GLU A 1 248 ? 7.106 -10.055 -18.978 1.00 94.81 248 GLU A O 1
ATOM 1946 N N . PRO A 1 249 ? 7.267 -7.813 -18.767 1.00 95.69 249 PRO A N 1
ATOM 1947 C CA . PRO A 1 249 ? 6.924 -7.804 -17.350 1.00 95.69 249 PRO A CA 1
ATOM 1948 C C . PRO A 1 249 ? 5.536 -8.401 -17.096 1.00 95.69 249 PRO A C 1
ATOM 1950 O O . PRO A 1 249 ? 4.574 -8.092 -17.809 1.00 95.69 249 PRO A O 1
ATOM 1953 N N . ARG A 1 250 ? 5.422 -9.228 -16.052 1.00 95.06 250 ARG A N 1
ATOM 1954 C CA . ARG A 1 250 ? 4.124 -9.698 -15.541 1.00 95.06 250 ARG A CA 1
ATOM 1955 C C . ARG A 1 250 ? 3.472 -8.621 -14.669 1.00 95.06 250 ARG A C 1
ATOM 1957 O O . ARG A 1 250 ? 4.155 -7.730 -14.172 1.00 95.06 250 ARG A O 1
ATOM 1964 N N . GLY A 1 251 ? 2.173 -8.753 -14.413 1.00 91.38 251 GLY A N 1
ATOM 1965 C CA . GLY A 1 251 ? 1.420 -7.839 -13.545 1.00 91.38 251 GLY A CA 1
ATOM 1966 C C . GLY A 1 251 ? 0.828 -6.636 -14.284 1.00 91.38 251 GLY A C 1
ATOM 1967 O O . GLY A 1 251 ? 0.984 -6.497 -15.494 1.00 91.38 251 GLY A O 1
ATOM 1968 N N . ASP A 1 252 ? 0.117 -5.791 -13.539 1.00 87.81 252 ASP A N 1
ATOM 1969 C CA . ASP A 1 252 ? -0.590 -4.611 -14.050 1.00 87.81 252 ASP A CA 1
ATOM 1970 C C . ASP A 1 252 ? 0.216 -3.343 -13.725 1.00 87.81 252 ASP A C 1
ATOM 1972 O O . ASP A 1 252 ? 0.524 -3.074 -12.563 1.00 87.81 252 ASP A O 1
ATOM 1976 N N . VAL A 1 253 ? 0.563 -2.553 -14.746 1.00 87.31 253 VAL A N 1
ATOM 1977 C CA . VAL A 1 253 ? 1.286 -1.279 -14.573 1.00 87.31 253 VAL A CA 1
ATOM 1978 C C . VAL A 1 253 ? 0.380 -0.143 -14.065 1.00 87.31 253 VAL A C 1
ATOM 1980 O O . VAL A 1 253 ? 0.844 0.976 -13.827 1.00 87.31 253 VAL A O 1
ATOM 1983 N N . GLY A 1 254 ? -0.921 -0.398 -13.929 1.00 86.75 254 GLY A N 1
ATOM 1984 C CA . GLY A 1 254 ? -1.935 0.578 -13.574 1.00 86.75 254 GLY A CA 1
ATOM 1985 C C . GLY A 1 254 ? -2.039 1.691 -14.613 1.00 86.75 254 GLY A C 1
ATOM 1986 O O . GLY A 1 254 ? -2.264 1.446 -15.795 1.00 86.75 254 GLY A O 1
ATOM 1987 N N . HIS A 1 255 ? -1.857 2.941 -14.183 1.00 85.88 255 HIS A N 1
ATOM 1988 C CA . HIS A 1 255 ? -1.809 4.096 -15.097 1.00 85.88 255 HIS A CA 1
ATOM 1989 C C . HIS A 1 255 ? -0.399 4.373 -15.646 1.00 85.88 255 HIS A C 1
ATOM 1991 O O . HIS A 1 255 ? -0.169 5.401 -16.287 1.00 85.88 255 HIS A O 1
ATOM 1997 N N . GLY A 1 256 ? 0.570 3.504 -15.349 1.00 88.19 256 GLY A N 1
ATOM 1998 C CA . GLY A 1 256 ? 1.909 3.584 -15.912 1.00 88.19 256 GLY A CA 1
ATOM 1999 C C . GLY A 1 256 ? 1.981 3.124 -17.369 1.00 88.19 256 GLY A C 1
ATOM 2000 O O . GLY A 1 256 ? 0.981 2.851 -18.029 1.00 88.19 256 GLY A O 1
ATOM 2001 N N . CYS A 1 257 ? 3.203 3.055 -17.884 1.00 90.62 257 CYS A N 1
ATOM 2002 C CA . CYS A 1 257 ? 3.466 2.692 -19.274 1.00 90.62 257 CYS A CA 1
ATOM 2003 C C . CYS A 1 257 ? 4.714 1.810 -19.357 1.00 90.62 257 CYS A C 1
ATOM 2005 O O . CYS A 1 257 ? 5.705 2.050 -18.661 1.00 90.62 257 CYS A O 1
ATOM 2007 N N . VAL A 1 258 ? 4.660 0.793 -20.216 1.00 93.00 258 VAL A N 1
ATOM 2008 C CA . VAL A 1 258 ? 5.771 -0.117 -20.512 1.00 93.00 258 VAL A CA 1
ATOM 2009 C C . VAL A 1 258 ? 6.088 -0.002 -21.996 1.00 93.00 258 VAL A C 1
ATOM 2011 O O . VAL A 1 258 ? 5.244 -0.282 -22.844 1.00 93.00 258 VAL A O 1
ATOM 2014 N N . VAL A 1 259 ? 7.314 0.405 -22.309 1.00 93.06 259 VAL A N 1
ATOM 2015 C CA . VAL A 1 259 ? 7.820 0.501 -23.681 1.00 93.06 259 VAL A CA 1
ATOM 2016 C C . VAL A 1 259 ? 8.960 -0.491 -23.847 1.00 93.06 259 VAL A C 1
ATOM 2018 O O . VAL A 1 259 ? 9.842 -0.561 -22.996 1.00 93.06 259 VAL A O 1
ATOM 2021 N N . PHE A 1 260 ? 8.980 -1.240 -24.945 1.00 93.50 260 PHE A N 1
ATOM 2022 C CA . PHE A 1 260 ? 10.111 -2.100 -25.281 1.00 93.50 260 PHE A CA 1
ATOM 2023 C C . PHE A 1 260 ? 11.067 -1.369 -26.212 1.00 93.50 260 PHE A C 1
ATOM 2025 O O . PHE A 1 260 ? 10.648 -0.824 -27.234 1.00 93.50 260 PHE A O 1
ATOM 2032 N N . LEU A 1 261 ? 12.364 -1.385 -25.890 1.00 92.88 261 LEU A N 1
ATOM 2033 C CA . LEU A 1 261 ? 13.369 -0.749 -26.744 1.00 92.88 261 LEU A CA 1
ATOM 2034 C C . LEU A 1 261 ? 13.468 -1.434 -28.116 1.00 92.88 261 LEU A C 1
ATOM 2036 O O . LEU A 1 261 ? 13.811 -0.796 -29.098 1.00 92.88 261 LEU A O 1
ATOM 2040 N N . ASP A 1 262 ? 13.127 -2.717 -28.210 1.00 89.69 262 ASP A N 1
ATOM 2041 C CA . ASP A 1 262 ? 13.115 -3.464 -29.473 1.00 89.69 262 ASP A CA 1
ATOM 2042 C C . ASP A 1 262 ? 11.858 -3.222 -30.338 1.00 89.69 262 ASP A C 1
ATOM 2044 O O . ASP A 1 262 ? 11.689 -3.871 -31.372 1.00 89.69 262 ASP A O 1
ATOM 2048 N N . GLY A 1 263 ? 10.982 -2.291 -29.939 1.00 82.62 263 GLY A N 1
ATOM 2049 C CA . GLY A 1 263 ? 9.779 -1.909 -30.681 1.00 82.62 263 GLY A CA 1
ATOM 2050 C C . GLY A 1 263 ? 8.589 -2.859 -30.517 1.00 82.62 263 GLY A C 1
ATOM 2051 O O . GLY A 1 263 ? 7.554 -2.645 -31.150 1.00 82.62 263 GLY A O 1
ATOM 2052 N N . ARG A 1 264 ? 8.687 -3.900 -29.678 1.00 87.56 264 ARG A N 1
ATOM 2053 C CA . ARG A 1 264 ? 7.525 -4.736 -29.341 1.00 87.56 264 ARG A CA 1
ATOM 2054 C C . ARG A 1 264 ? 6.445 -3.910 -28.635 1.00 87.56 264 ARG A C 1
ATOM 2056 O O . ARG A 1 264 ? 6.729 -3.013 -27.841 1.00 87.56 264 ARG A O 1
ATOM 2063 N N . ARG A 1 265 ? 5.180 -4.238 -28.908 1.00 81.69 265 ARG A N 1
ATOM 2064 C CA . ARG A 1 265 ? 4.043 -3.688 -28.160 1.00 81.69 265 ARG A CA 1
ATOM 2065 C C . ARG A 1 265 ? 3.874 -4.454 -26.854 1.00 81.69 265 ARG A C 1
ATOM 2067 O O . ARG A 1 265 ? 4.023 -5.672 -26.845 1.00 81.69 265 ARG A O 1
ATOM 2074 N N . SER A 1 266 ? 3.550 -3.735 -25.783 1.00 81.00 266 SER A N 1
ATOM 2075 C CA . SER A 1 266 ? 3.138 -4.362 -24.530 1.00 81.00 266 SER A CA 1
ATOM 2076 C C . SER A 1 266 ? 1.680 -4.794 -24.614 1.00 81.00 266 SER A C 1
ATOM 2078 O O . SER A 1 266 ? 0.845 -4.055 -25.135 1.00 81.00 266 SER A O 1
ATOM 2080 N N . ASN A 1 267 ? 1.387 -5.969 -24.069 1.00 76.69 267 ASN A N 1
ATOM 2081 C CA . ASN A 1 267 ? 0.033 -6.442 -23.799 1.00 76.69 267 ASN A CA 1
ATOM 2082 C C . ASN A 1 267 ? -0.452 -6.004 -22.406 1.00 76.69 267 ASN A C 1
ATOM 2084 O O . ASN A 1 267 ? -1.653 -5.989 -22.156 1.00 76.69 267 ASN A O 1
ATOM 2088 N N . ASN A 1 268 ? 0.480 -5.633 -21.521 1.00 67.06 268 ASN A N 1
ATOM 2089 C CA . ASN A 1 268 ? 0.239 -5.345 -20.102 1.00 67.06 268 ASN A CA 1
ATOM 2090 C C . ASN A 1 268 ? 0.381 -3.850 -19.741 1.00 67.06 268 ASN A C 1
ATOM 2092 O O . ASN A 1 268 ? 0.364 -3.488 -18.565 1.00 67.06 268 ASN A O 1
ATOM 2096 N N . GLY A 1 269 ? 0.565 -2.976 -20.736 1.00 59.72 269 GLY A N 1
ATOM 2097 C CA . GLY A 1 269 ? 0.767 -1.539 -20.544 1.00 59.72 269 GLY A CA 1
ATOM 2098 C C . GLY A 1 269 ? -0.475 -0.706 -20.862 1.00 59.72 269 GLY A C 1
ATOM 2099 O O . GLY A 1 269 ? -1.189 -0.992 -21.823 1.00 59.72 269 GLY A O 1
ATOM 2100 N N . GLY A 1 270 ? -0.697 0.374 -20.105 1.00 60.72 270 GLY A N 1
ATOM 2101 C CA . GLY A 1 270 ? -1.591 1.450 -20.537 1.00 60.72 270 GLY A CA 1
ATOM 2102 C C . GLY A 1 270 ? -1.113 2.068 -21.858 1.00 60.72 270 GLY A C 1
ATOM 2103 O O . GLY A 1 270 ? 0.061 1.942 -22.216 1.00 60.72 270 GLY A O 1
ATOM 2104 N N . HIS A 1 271 ? -2.010 2.733 -22.594 1.00 62.50 271 HIS A N 1
ATOM 2105 C CA . HIS A 1 271 ? -1.640 3.443 -23.820 1.00 62.50 271 HIS A CA 1
ATOM 2106 C C . HIS A 1 271 ? -0.549 4.488 -23.526 1.00 62.50 271 HIS A C 1
ATOM 2108 O O . HIS A 1 271 ? -0.815 5.525 -22.917 1.00 62.50 271 HIS A O 1
ATOM 2114 N N . CYS A 1 272 ? 0.672 4.170 -23.960 1.00 66.12 272 CYS A N 1
ATOM 2115 C CA . CYS A 1 272 ? 1.704 5.133 -24.312 1.00 66.12 272 CYS A CA 1
ATOM 2116 C C . CYS A 1 272 ? 1.379 5.647 -25.731 1.00 66.12 272 CYS A C 1
ATOM 2118 O O . CYS A 1 272 ? 1.420 6.872 -25.921 1.00 66.12 272 CYS A O 1
#

Sequence (272 aa):
MDGDTLSNLQFGDPKEASTIVRVEVEAGPGRLTVFLHSESPVIWDFRGAVGRIENAFIARRRGTREVASRGLPEGVAKFPDLERCPTVIQPPWVNVNNVELYFGRAADSIAFEGKPSLLKLPAAEFETQKRLDAETYAERQIYMYHPGGFRVIDAKSVVSAVPVLEPETYPQEAGLFELVKSGAIREPKRGEVAKLIEDLRQQDPSKANDVSSRIFSVNYLITREIILPPAMFGGHLKRFLVLPGVPEPRGDVGHGCVVFLDGRRSNNGGHC

Foldseek 3Di:
DAALAWELKWFQDLQFTHHEAEEEEEDDDAADEEEAEEAGEYEYEYDDPLVSQQAYEYAYWCQDFSYKYFDHDPPRYHRGRCVVPPDTCDPPPPPQVVVCVVVVDRDPDDDDDNYFRYAYPDVRDGDHADADDDPDPLQVVQCVRRSVGYDYDDPVRMDTPGDMDRDPAGAFSRSVVVCVVVVQKDAADVCRVVVLLVVLCVVPVVLSVLQVVQDPDAGIEGDEEEADHHNCEDPRAGEYEYEPPHDAYHYASYQYAYGYSNNDDHPRGDDD

Radius of gyration: 22.28 Å; chains: 1; bounding box: 50×32×73 Å